Protein AF-A0A354FBY4-F1 (afdb_monomer)

Secondary structure (DSSP, 8-state):
--GGGS-TTS-EEEEEE-S--HHHHHTT----EEEEEETTPPSSEEEBTTTTBTT---GGGHHHHHHHHTTPPPPTT--S---EEE--S-HHHHHHHHHHHHHHHHHHHHHHHHHHHHHHHHHHHHHHHHHHH-GGGGGGGHHHHHHHHHHHHHHHHHHTS----HHHHHHHHHHHHHHHHHHHHH-

Structure (mmCIF, N/CA/C/O backbone):
data_AF-A0A354FBY4-F1
#
_entry.id   AF-A0A354FBY4-F1
#
loop_
_atom_site.group_PDB
_atom_site.id
_atom_site.type_symbol
_atom_site.label_atom_id
_atom_site.label_alt_id
_atom_site.label_comp_id
_atom_site.label_asym_id
_atom_site.label_entity_id
_atom_site.label_seq_id
_atom_site.pdbx_PDB_ins_code
_atom_site.Cartn_x
_atom_site.Cartn_y
_atom_site.Cartn_z
_atom_site.occupancy
_atom_site.B_iso_or_equiv
_atom_site.auth_seq_id
_atom_site.auth_comp_id
_atom_site.auth_asym_id
_atom_site.auth_atom_id
_atom_site.pdbx_PDB_model_num
ATOM 1 N N . MET A 1 1 ? -18.663 13.096 27.601 1.00 59.88 1 MET A N 1
ATOM 2 C CA . MET A 1 1 ? -20.017 13.017 28.205 1.00 59.88 1 MET A CA 1
ATOM 3 C C . MET A 1 1 ? -20.702 11.653 27.999 1.00 59.88 1 MET A C 1
ATOM 5 O O . MET A 1 1 ? -21.527 11.307 28.832 1.00 59.88 1 MET A O 1
ATOM 9 N N . LEU A 1 2 ? -20.344 10.860 26.970 1.00 66.75 2 LEU A N 1
ATOM 10 C CA . LEU A 1 2 ? -20.833 9.477 26.766 1.00 66.75 2 LEU A CA 1
ATOM 11 C C . LEU A 1 2 ? -20.018 8.412 27.528 1.00 66.75 2 LEU A C 1
ATOM 13 O O . LEU A 1 2 ? -20.601 7.657 28.290 1.00 66.75 2 LEU A O 1
ATOM 17 N N . MET A 1 3 ? -18.680 8.423 27.433 1.00 65.31 3 MET A N 1
ATOM 18 C CA . MET A 1 3 ? -17.808 7.431 28.103 1.00 65.31 3 MET A CA 1
ATOM 19 C C . MET A 1 3 ? -17.973 7.371 29.631 1.00 65.31 3 MET A C 1
ATOM 21 O O . MET A 1 3 ? -17.816 6.317 30.220 1.00 65.31 3 MET A O 1
ATOM 25 N N . GLY A 1 4 ? -18.336 8.483 30.282 1.00 70.25 4 GLY A N 1
ATOM 26 C CA . GLY A 1 4 ? -18.577 8.512 31.731 1.00 70.25 4 GLY A CA 1
ATOM 27 C C . GLY A 1 4 ? -19.924 7.925 32.172 1.00 70.25 4 GLY A C 1
ATOM 28 O O . GLY A 1 4 ? -20.195 7.888 33.367 1.00 70.25 4 GLY A O 1
ATOM 29 N N . LYS A 1 5 ? -20.792 7.527 31.231 1.00 76.94 5 LYS A N 1
ATOM 30 C CA . LYS A 1 5 ? -22.123 6.950 31.499 1.00 76.94 5 LYS A CA 1
ATOM 31 C C . LYS A 1 5 ? -22.272 5.514 30.989 1.00 76.94 5 LYS A C 1
ATOM 33 O O . LYS A 1 5 ? -23.343 4.937 31.152 1.00 76.94 5 LYS A O 1
ATOM 38 N N . THR A 1 6 ? -21.242 4.961 30.356 1.00 77.25 6 THR A N 1
ATOM 39 C CA . THR A 1 6 ? -21.278 3.628 29.754 1.00 77.25 6 THR A CA 1
ATOM 40 C C . THR A 1 6 ? -20.419 2.681 30.577 1.00 77.25 6 THR A C 1
ATOM 42 O O . THR A 1 6 ? -19.256 2.974 30.837 1.00 77.25 6 THR A O 1
ATOM 45 N N . ASP A 1 7 ? -20.989 1.545 30.973 1.00 81.44 7 ASP A N 1
ATOM 46 C CA . ASP A 1 7 ? -20.232 0.458 31.586 1.00 81.44 7 ASP A CA 1
ATOM 47 C C . ASP A 1 7 ? -19.430 -0.278 30.502 1.00 81.44 7 ASP A C 1
ATOM 49 O O . ASP A 1 7 ? -19.976 -1.074 29.732 1.00 81.44 7 AS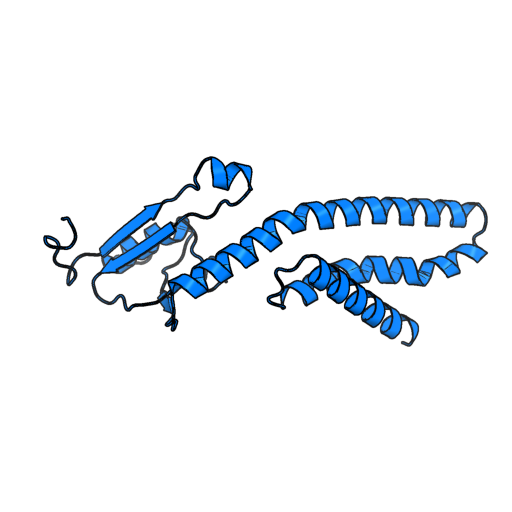P A O 1
ATOM 53 N N . LEU A 1 8 ? -18.136 0.038 30.414 1.00 78.50 8 LEU A N 1
ATOM 54 C CA . LEU A 1 8 ? -17.209 -0.538 29.437 1.00 78.50 8 LEU A CA 1
ATOM 55 C C . LEU A 1 8 ? -16.941 -2.030 29.681 1.00 78.50 8 LEU A C 1
ATOM 57 O O . LEU A 1 8 ? -16.495 -2.703 28.759 1.00 78.50 8 LEU A O 1
ATOM 61 N N . SER A 1 9 ? -17.259 -2.567 30.865 1.00 79.06 9 SER A N 1
ATOM 62 C CA . SER A 1 9 ? -17.100 -3.995 31.171 1.00 79.06 9 SER A CA 1
ATOM 63 C C . SER A 1 9 ? -18.122 -4.885 30.461 1.00 79.06 9 SER A C 1
ATOM 65 O O . SER A 1 9 ? -17.925 -6.089 30.388 1.00 79.06 9 SER A O 1
ATOM 67 N N . ASN A 1 10 ? -19.209 -4.316 29.930 1.00 84.56 10 ASN A N 1
ATOM 68 C CA . ASN A 1 10 ? -20.231 -5.054 29.174 1.00 84.56 10 ASN A CA 1
ATOM 69 C C . ASN A 1 10 ? -20.614 -4.372 27.854 1.00 84.56 10 ASN A C 1
ATOM 71 O O . ASN A 1 10 ? -21.578 -4.773 27.201 1.00 84.56 10 ASN A O 1
ATOM 75 N N . SER A 1 11 ? -19.888 -3.326 27.456 1.00 87.25 11 SER A N 1
ATOM 76 C CA . SER A 1 11 ? -20.210 -2.531 26.271 1.00 87.25 11 SER A CA 1
ATOM 77 C C . SER A 1 11 ? -19.003 -2.406 25.355 1.00 87.25 11 SER A C 1
ATOM 79 O O . SER A 1 11 ? -17.897 -2.138 25.812 1.00 87.25 11 SER A O 1
ATOM 81 N N . LEU A 1 12 ? -19.247 -2.518 24.051 1.00 88.44 12 LEU A N 1
ATOM 82 C CA . LEU A 1 12 ? -18.295 -2.176 23.003 1.00 88.44 12 LEU A CA 1
ATOM 83 C C . LEU A 1 12 ? -18.722 -0.854 22.365 1.00 88.44 12 LEU A C 1
ATOM 85 O O . LEU A 1 12 ? -19.795 -0.754 21.769 1.00 88.44 12 LEU A O 1
ATOM 89 N N . ILE A 1 13 ? -17.875 0.162 22.483 1.00 90.50 13 ILE A N 1
ATOM 90 C CA . ILE A 1 13 ? -18.033 1.446 21.807 1.00 90.50 13 ILE A CA 1
ATOM 91 C C . ILE A 1 13 ? -17.119 1.443 20.588 1.00 90.50 13 ILE A C 1
ATOM 93 O O . ILE A 1 13 ? -15.911 1.265 20.717 1.00 90.50 13 ILE A O 1
ATOM 97 N N . ILE A 1 14 ? -17.692 1.682 19.411 1.00 91.25 14 ILE A N 1
ATOM 98 C CA . ILE A 1 14 ? -16.950 1.878 18.166 1.00 91.25 14 ILE A CA 1
ATOM 99 C C . ILE A 1 14 ? -17.231 3.295 17.678 1.00 91.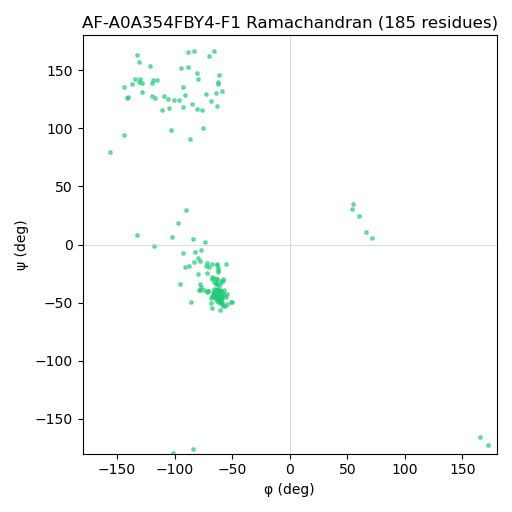25 14 ILE A C 1
ATOM 101 O O . ILE A 1 14 ? -18.386 3.687 17.506 1.00 91.25 14 ILE A O 1
ATOM 105 N N . VAL A 1 15 ? -16.170 4.056 17.438 1.00 91.25 15 VAL A N 1
ATOM 106 C CA . VAL A 1 15 ? -16.220 5.370 16.800 1.00 91.25 15 VAL A CA 1
ATOM 107 C C . VAL A 1 15 ? -15.570 5.227 15.437 1.00 91.25 15 VAL A C 1
ATOM 109 O O . VAL A 1 15 ? -14.383 4.934 15.354 1.00 91.25 15 VAL A O 1
ATOM 112 N N . ALA A 1 16 ? -16.339 5.428 14.371 1.00 90.88 16 ALA A N 1
ATOM 113 C CA . ALA A 1 16 ? -15.847 5.291 13.009 1.00 90.88 16 ALA A CA 1
ATOM 114 C C . ALA A 1 16 ? -16.177 6.530 12.174 1.00 90.88 16 ALA A C 1
ATOM 116 O O . ALA A 1 16 ? -17.326 6.968 12.121 1.00 90.88 16 ALA A O 1
ATOM 117 N N . ALA A 1 17 ? -15.172 7.054 11.481 1.00 89.25 17 ALA A N 1
ATOM 118 C CA . ALA A 1 17 ? -15.329 7.943 10.343 1.00 89.25 17 ALA A CA 1
ATOM 119 C C . ALA A 1 17 ? -15.063 7.112 9.085 1.00 89.25 17 ALA A C 1
ATOM 121 O O . ALA A 1 17 ? -13.919 6.833 8.738 1.00 89.25 17 ALA A O 1
ATOM 122 N N . THR A 1 18 ? -16.129 6.651 8.432 1.00 84.69 18 THR A N 1
ATOM 123 C CA . THR A 1 18 ? -16.045 5.692 7.314 1.00 84.69 18 THR A CA 1
ATOM 124 C C . THR A 1 18 ? -15.733 6.346 5.973 1.00 84.69 18 THR A C 1
ATOM 126 O O . THR A 1 18 ? -15.552 5.652 4.975 1.00 84.69 18 THR A O 1
ATOM 129 N N . THR A 1 19 ? -15.713 7.675 5.933 1.00 83.25 19 THR A N 1
ATOM 130 C CA . THR A 1 19 ? -15.431 8.467 4.741 1.00 83.25 19 THR A CA 1
ATOM 131 C C . THR A 1 19 ? -14.381 9.522 5.065 1.00 83.25 19 THR A C 1
ATOM 133 O O . THR A 1 19 ? -14.460 10.132 6.135 1.00 83.25 19 THR A O 1
ATOM 136 N N . PRO A 1 20 ? -13.429 9.766 4.152 1.00 85.31 20 PRO A N 1
ATOM 137 C CA . PRO A 1 20 ? -12.486 10.868 4.284 1.00 85.31 20 PRO A CA 1
ATOM 138 C C . PRO A 1 20 ? -13.210 12.220 4.184 1.00 85.31 20 PRO A C 1
ATOM 140 O O . PRO A 1 20 ? -14.356 12.300 3.736 1.00 85.31 20 PRO A O 1
ATOM 143 N N . THR A 1 21 ? -12.523 13.298 4.559 1.00 86.56 21 THR A N 1
ATOM 144 C CA . THR A 1 21 ? -12.985 14.669 4.299 1.00 86.56 21 THR A CA 1
ATOM 145 C C . THR A 1 21 ? -12.905 15.010 2.805 1.00 86.56 21 THR A C 1
ATOM 147 O O . THR A 1 21 ? -12.171 14.373 2.047 1.00 86.56 21 THR A O 1
ATOM 150 N N . ASP A 1 22 ? -13.615 16.054 2.363 1.00 86.69 22 ASP A N 1
ATOM 151 C CA . ASP A 1 22 ? -13.564 16.526 0.965 1.00 86.69 22 ASP A CA 1
ATOM 152 C C . ASP A 1 22 ? -12.151 16.950 0.526 1.00 86.69 22 ASP A C 1
ATOM 154 O O . ASP A 1 22 ? -11.783 16.850 -0.647 1.00 86.69 22 ASP A O 1
ATOM 158 N N . GLU A 1 23 ? -11.353 17.456 1.464 1.00 86.62 23 GLU A N 1
ATOM 159 C CA . GLU A 1 23 ? -9.944 17.804 1.259 1.00 86.62 23 GLU A CA 1
ATOM 160 C C . GLU A 1 23 ? -9.111 16.540 1.019 1.00 86.62 23 GLU A C 1
ATOM 162 O O . GLU A 1 23 ? -8.516 16.393 -0.050 1.00 86.62 23 GLU A O 1
ATOM 167 N N . ALA A 1 24 ? -9.183 15.569 1.935 1.00 84.25 24 ALA A N 1
ATOM 168 C CA . ALA A 1 24 ? -8.484 14.291 1.819 1.00 84.25 24 ALA A CA 1
ATOM 169 C C . ALA A 1 24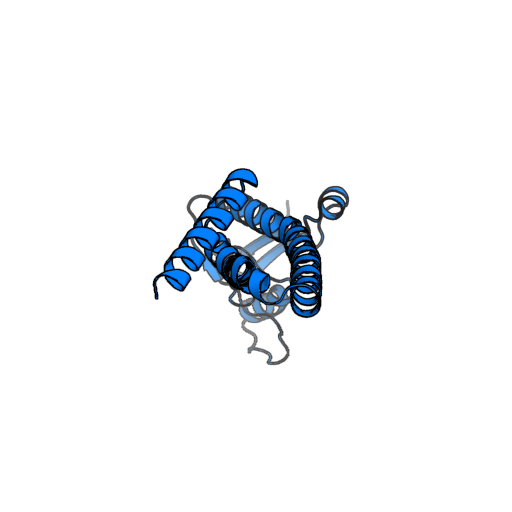 ? -8.899 13.512 0.554 1.00 84.25 24 ALA A C 1
ATOM 171 O O . ALA A 1 24 ? -8.056 12.980 -0.173 1.00 84.25 24 ALA A O 1
ATOM 172 N N . SER A 1 25 ? -10.189 13.518 0.201 1.00 84.88 25 SER A N 1
ATOM 173 C CA . SER A 1 25 ? -10.684 12.874 -1.019 1.00 84.88 25 SER A CA 1
ATOM 174 C C . SER A 1 25 ? -10.106 13.502 -2.294 1.00 84.88 25 SER A C 1
ATOM 176 O O . SER A 1 25 ? -9.774 12.777 -3.238 1.00 84.88 25 SER A O 1
ATOM 178 N N . ARG A 1 26 ? -9.950 14.834 -2.344 1.00 84.94 26 ARG A N 1
ATOM 179 C CA . ARG A 1 26 ? -9.309 15.526 -3.482 1.00 84.94 26 ARG A CA 1
ATOM 180 C C . ARG A 1 26 ? -7.837 15.146 -3.628 1.00 84.94 26 ARG A C 1
ATOM 182 O O . ARG A 1 26 ? -7.357 15.009 -4.753 1.00 84.94 26 ARG A O 1
ATOM 189 N N . GLU A 1 27 ? -7.163 14.884 -2.515 1.00 82.25 27 GLU A N 1
ATOM 190 C CA . GLU A 1 27 ? -5.774 14.413 -2.471 1.00 82.25 27 GLU A CA 1
ATOM 191 C C . GLU A 1 27 ? -5.636 12.887 -2.632 1.00 82.25 27 GLU A C 1
ATOM 193 O O . GLU A 1 27 ? -4.531 12.349 -2.586 1.00 82.25 27 GLU A O 1
ATOM 198 N N . ARG A 1 28 ? -6.743 12.172 -2.896 1.00 79.88 28 ARG A N 1
ATOM 199 C CA . ARG A 1 28 ? -6.811 10.698 -2.993 1.00 79.88 28 ARG A CA 1
ATOM 200 C C . ARG A 1 28 ? -6.399 9.973 -1.706 1.00 79.88 28 ARG A C 1
ATOM 202 O O . ARG A 1 28 ? -6.020 8.799 -1.745 1.00 79.88 28 ARG A O 1
ATOM 209 N N . MET A 1 29 ? -6.525 10.647 -0.571 1.00 82.94 29 MET A N 1
ATOM 210 C CA . MET A 1 29 ? -6.410 10.081 0.766 1.00 82.94 29 MET A CA 1
ATOM 211 C C . MET A 1 29 ? -7.782 9.539 1.168 1.00 82.94 29 MET A C 1
ATOM 213 O O . MET A 1 29 ? -8.638 10.259 1.666 1.00 82.94 29 MET A O 1
ATOM 217 N N . LEU A 1 30 ? -8.022 8.262 0.866 1.00 83.44 30 LEU A N 1
ATOM 218 C CA . LEU A 1 30 ? -9.331 7.617 1.045 1.00 83.44 30 LEU A CA 1
ATOM 219 C C . LEU A 1 30 ? -9.450 6.827 2.358 1.00 83.44 30 LEU A C 1
ATOM 221 O O . LEU A 1 30 ? -10.304 5.949 2.473 1.00 83.44 30 LEU A O 1
ATOM 225 N N . PHE A 1 31 ? -8.577 7.102 3.327 1.00 84.25 31 PHE A N 1
ATOM 226 C CA . PHE A 1 31 ? -8.611 6.451 4.631 1.00 84.25 31 PHE A CA 1
ATOM 227 C C . PHE A 1 31 ? -9.677 7.074 5.527 1.00 84.25 31 PHE A C 1
ATOM 229 O O . PHE A 1 31 ? -9.923 8.278 5.500 1.00 84.25 31 PHE A O 1
ATOM 236 N N . GLY A 1 32 ? -10.323 6.208 6.299 1.00 87.19 32 GLY A N 1
ATOM 237 C CA . GLY A 1 32 ? -11.177 6.590 7.410 1.00 87.19 32 GLY A CA 1
ATOM 238 C C . GLY A 1 32 ? -10.452 6.417 8.740 1.00 87.19 32 GLY A C 1
ATOM 239 O O . GLY A 1 32 ? -9.312 5.956 8.793 1.00 87.19 32 GLY A O 1
ATOM 240 N N . PHE A 1 33 ? -11.156 6.727 9.818 1.00 88.25 33 PHE A N 1
ATOM 241 C CA . PHE A 1 33 ? -10.702 6.486 11.183 1.00 88.25 33 PHE A CA 1
ATOM 242 C C . PHE A 1 33 ? -11.627 5.472 11.853 1.00 88.25 33 PHE A C 1
ATOM 244 O O . PHE A 1 33 ? -12.843 5.539 11.670 1.00 88.25 33 PHE A O 1
ATOM 251 N N . LEU A 1 34 ? -11.075 4.564 12.655 1.00 91.12 34 LEU A N 1
ATOM 252 C CA . LEU A 1 34 ? -11.863 3.724 13.548 1.00 91.12 34 LEU A CA 1
ATOM 253 C C . LEU A 1 34 ? -11.135 3.553 14.878 1.00 91.12 34 LEU A C 1
ATOM 255 O O . LEU A 1 34 ? -9.991 3.112 14.908 1.00 91.12 34 LEU A O 1
ATOM 259 N N . GLY A 1 35 ? -11.827 3.869 15.966 1.00 91.25 35 GLY A N 1
ATOM 260 C CA . GLY A 1 35 ? -11.419 3.555 17.329 1.00 91.25 35 GLY A CA 1
ATOM 261 C C . GLY A 1 35 ? -12.456 2.655 17.988 1.00 91.25 35 GLY A C 1
ATOM 262 O O . GLY A 1 35 ? -13.658 2.834 17.780 1.00 91.25 35 GLY A O 1
ATOM 263 N N . ALA A 1 36 ? -12.000 1.693 18.783 1.00 91.44 36 ALA A N 1
ATOM 264 C CA . ALA A 1 36 ? -12.864 0.811 19.553 1.00 91.44 36 ALA A CA 1
ATOM 265 C C . ALA A 1 36 ? -12.405 0.762 21.012 1.00 91.44 36 ALA A C 1
ATOM 267 O O . ALA A 1 36 ? -11.208 0.770 21.285 1.00 91.44 36 ALA A O 1
ATOM 268 N N . GLN A 1 37 ? -13.356 0.708 21.940 1.00 89.44 37 GLN A N 1
ATOM 269 C CA . GLN A 1 37 ? -13.096 0.529 23.365 1.00 89.44 37 GLN A CA 1
ATOM 270 C C . GLN A 1 37 ? -14.199 -0.326 23.986 1.00 89.44 37 GLN A C 1
ATOM 272 O O . GLN A 1 37 ? -15.381 -0.091 23.734 1.00 89.44 37 GLN A O 1
ATOM 277 N N . GLY A 1 38 ? -13.828 -1.297 24.814 1.00 86.44 38 GLY A N 1
ATOM 278 C CA . GLY A 1 38 ? -14.776 -2.178 25.486 1.00 86.44 38 GLY A CA 1
ATOM 279 C C . GLY A 1 38 ? -14.082 -3.313 26.225 1.00 86.44 38 GLY A C 1
ATOM 280 O O . GLY A 1 38 ? -12.855 -3.336 26.321 1.00 86.44 38 GLY A O 1
ATOM 281 N N . ASP A 1 39 ? -14.881 -4.243 26.735 1.00 82.31 39 ASP A N 1
ATOM 282 C CA . ASP A 1 39 ? -14.394 -5.399 27.486 1.00 82.31 39 ASP A CA 1
ATOM 283 C C . ASP A 1 39 ? -13.434 -6.266 26.658 1.00 82.31 39 ASP A C 1
ATOM 285 O O . ASP A 1 39 ? -13.707 -6.595 25.500 1.00 82.31 39 ASP A O 1
ATOM 289 N N . GLY A 1 40 ? -12.292 -6.613 27.255 1.00 78.31 40 GLY A N 1
ATOM 290 C CA . GLY A 1 40 ? -11.247 -7.421 26.621 1.00 78.31 40 GLY A CA 1
ATOM 291 C C . GLY A 1 40 ? -10.439 -6.738 25.506 1.00 78.31 40 GLY A C 1
ATOM 292 O O . GLY A 1 40 ? -9.626 -7.411 24.876 1.00 78.31 40 GLY A O 1
ATOM 293 N N . LEU A 1 41 ? -10.633 -5.438 25.244 1.00 85.25 41 LEU A N 1
ATOM 294 C CA . LEU A 1 41 ? -9.791 -4.670 24.318 1.00 85.25 41 LEU A CA 1
ATOM 295 C C . LEU A 1 41 ? -8.648 -3.987 25.073 1.00 85.25 41 LEU A C 1
ATOM 297 O O . LEU A 1 41 ? -8.876 -3.127 25.924 1.00 85.25 41 LEU A O 1
ATOM 301 N N . GLU A 1 42 ? -7.421 -4.354 24.724 1.00 86.62 42 GLU A N 1
ATOM 302 C CA . GLU A 1 42 ? -6.211 -3.677 25.188 1.00 86.62 42 GLU A CA 1
ATOM 303 C C . GLU A 1 42 ? -5.903 -2.438 24.333 1.00 86.62 42 GLU A C 1
ATOM 305 O O . GLU A 1 42 ? -6.478 -2.227 23.261 1.00 86.62 42 GLU A O 1
ATOM 310 N N . GLU A 1 43 ? -4.992 -1.596 24.818 1.00 87.81 43 GLU A N 1
ATOM 311 C CA . GLU A 1 43 ? -4.475 -0.474 24.041 1.00 87.81 43 GLU A CA 1
ATOM 312 C C . GLU A 1 43 ? -3.541 -0.982 22.933 1.00 87.81 43 GLU A C 1
ATOM 314 O O . GLU A 1 43 ? -2.614 -1.748 23.187 1.00 87.81 43 GLU A O 1
ATOM 319 N N . GLY A 1 44 ? -3.776 -0.544 21.696 1.00 91.50 44 GLY A N 1
ATOM 320 C CA . GLY A 1 44 ? -2.979 -0.962 20.549 1.00 91.50 44 GLY A CA 1
ATOM 321 C C . GLY A 1 44 ? -3.636 -0.626 19.215 1.00 91.50 44 GLY A C 1
ATOM 322 O O . GLY A 1 44 ? -4.601 0.142 19.141 1.00 91.50 44 GLY A O 1
ATOM 323 N N . LEU A 1 45 ? -3.115 -1.231 18.152 1.00 92.38 45 LEU A N 1
ATOM 324 C CA . LEU A 1 45 ? -3.631 -1.099 16.795 1.00 92.38 45 LEU A CA 1
ATOM 325 C C . LEU A 1 45 ? -4.638 -2.208 16.491 1.00 92.38 45 LEU A C 1
ATOM 327 O O . LEU A 1 45 ? -4.404 -3.379 16.778 1.00 92.38 45 LEU A O 1
ATOM 331 N N . LEU A 1 46 ? -5.759 -1.844 15.868 1.00 92.50 46 LEU A N 1
ATOM 332 C CA . LEU A 1 46 ? -6.721 -2.823 15.370 1.00 92.50 46 LEU A CA 1
ATOM 333 C C . LEU A 1 46 ? -6.188 -3.445 14.077 1.00 92.50 46 LEU A C 1
ATOM 335 O O . LEU A 1 46 ? -6.064 -2.764 13.056 1.00 92.50 46 LEU A O 1
ATOM 339 N N . THR A 1 47 ? -5.923 -4.748 14.114 1.00 92.50 47 THR A N 1
ATOM 340 C CA . THR A 1 47 ? -5.386 -5.515 12.987 1.00 92.50 47 THR A CA 1
ATOM 341 C C . THR A 1 47 ? -6.358 -6.620 12.583 1.00 92.50 47 THR A C 1
ATOM 343 O O . THR A 1 47 ? -6.961 -7.302 13.413 1.00 92.50 47 THR A O 1
ATOM 346 N N . THR A 1 48 ? -6.521 -6.832 11.277 1.00 93.06 48 THR A N 1
ATOM 347 C CA . THR A 1 48 ? -7.395 -7.875 10.723 1.00 93.06 48 THR A CA 1
ATOM 348 C C . THR A 1 48 ? -6.709 -8.643 9.597 1.00 93.06 48 THR A C 1
ATOM 350 O O . THR A 1 48 ? -6.043 -8.050 8.742 1.00 93.06 48 THR A O 1
ATOM 353 N N . PRO A 1 49 ? -6.921 -9.969 9.499 1.00 90.31 49 PRO A N 1
ATOM 354 C CA . PRO A 1 49 ? -6.414 -10.745 8.373 1.00 90.31 49 PRO A CA 1
ATOM 355 C C . PRO A 1 49 ? -7.005 -10.330 7.014 1.00 90.31 49 PRO A C 1
ATOM 357 O O . PRO A 1 49 ? -6.451 -10.707 5.979 1.00 90.31 49 PRO A O 1
ATOM 360 N N . THR A 1 50 ? -8.122 -9.590 6.988 1.00 91.44 50 THR A N 1
ATOM 361 C CA . THR A 1 50 ? -8.783 -9.142 5.748 1.00 91.44 50 THR A CA 1
ATOM 362 C C . THR A 1 50 ? -7.888 -8.219 4.920 1.00 91.44 50 THR A C 1
ATOM 364 O O . THR A 1 50 ? -7.810 -8.362 3.700 1.00 91.44 50 THR A O 1
ATOM 367 N N . THR A 1 51 ? -7.175 -7.296 5.567 1.00 89.00 51 THR A N 1
ATOM 368 C CA . THR A 1 51 ? -6.333 -6.283 4.904 1.00 89.00 51 THR A CA 1
ATOM 369 C C . THR A 1 51 ? -4.889 -6.742 4.713 1.00 89.00 51 THR A C 1
ATOM 371 O O . THR A 1 51 ? -4.189 -6.195 3.857 1.00 89.00 51 THR A O 1
ATOM 374 N N . ARG A 1 52 ? -4.449 -7.755 5.480 1.00 87.38 52 ARG A N 1
ATOM 375 C CA . ARG A 1 52 ? -3.056 -8.244 5.537 1.00 87.38 52 ARG A CA 1
ATOM 376 C C . ARG A 1 52 ? -2.048 -7.133 5.856 1.00 87.38 52 ARG A C 1
ATOM 378 O O . ARG A 1 52 ? -0.922 -7.156 5.357 1.00 87.38 52 ARG A O 1
ATOM 385 N N . LYS A 1 53 ? -2.489 -6.131 6.613 1.00 86.38 53 LYS A N 1
ATOM 386 C CA . LYS A 1 53 ? -1.680 -5.009 7.073 1.00 86.38 53 LYS A CA 1
ATOM 387 C C . LYS A 1 53 ? -2.063 -4.677 8.502 1.00 86.38 53 LYS A C 1
ATOM 389 O O . LYS A 1 53 ? -3.232 -4.409 8.778 1.00 86.38 53 LYS A O 1
ATOM 394 N N . ASP A 1 54 ? -1.053 -4.640 9.347 1.00 89.31 54 ASP A N 1
ATOM 395 C CA . ASP A 1 54 ? -1.186 -4.277 10.747 1.00 89.31 54 ASP A CA 1
ATOM 396 C C . ASP A 1 54 ? -1.680 -2.832 10.864 1.00 89.31 54 ASP A C 1
ATOM 398 O O . ASP A 1 54 ? -1.310 -1.969 10.058 1.00 89.31 54 ASP A O 1
ATOM 402 N N . GLY A 1 55 ? -2.607 -2.589 11.792 1.00 89.75 55 GLY A N 1
ATOM 403 C CA . GLY A 1 55 ? -3.249 -1.284 11.980 1.00 89.75 55 GLY A CA 1
ATOM 404 C C . GLY A 1 55 ? -4.150 -0.808 10.832 1.00 89.75 55 GLY A C 1
ATOM 405 O O . GLY A 1 55 ? -4.556 0.354 10.821 1.00 89.75 55 GLY A O 1
ATOM 406 N N . VAL A 1 56 ? -4.482 -1.665 9.858 1.00 91.81 56 VAL A N 1
ATOM 407 C CA . VAL A 1 56 ? -5.448 -1.345 8.795 1.00 91.81 56 VAL A CA 1
ATOM 408 C C . VAL A 1 56 ? -6.604 -2.326 8.851 1.00 91.81 56 VAL A C 1
ATOM 410 O O . VAL A 1 56 ? -6.400 -3.532 8.753 1.00 91.81 56 VAL A O 1
ATOM 413 N N . ILE A 1 57 ? -7.832 -1.817 8.899 1.00 93.19 57 ILE A N 1
ATOM 414 C CA . ILE A 1 57 ? -9.048 -2.635 8.864 1.00 93.19 57 ILE A CA 1
ATOM 415 C C . ILE A 1 57 ? -9.949 -2.267 7.688 1.00 93.19 57 ILE A C 1
ATOM 417 O O . ILE A 1 57 ? -9.918 -1.137 7.196 1.00 93.19 57 ILE A O 1
ATOM 421 N N . ALA A 1 58 ? -10.760 -3.218 7.225 1.00 92.06 58 ALA A N 1
ATOM 422 C CA . ALA A 1 58 ? -11.794 -2.949 6.237 1.00 92.06 58 ALA A CA 1
ATOM 423 C C . ALA A 1 58 ? -13.139 -2.686 6.927 1.00 92.06 58 ALA A C 1
ATOM 425 O O . ALA A 1 58 ? -13.444 -3.245 7.978 1.00 92.06 58 ALA A O 1
ATOM 426 N N . LEU A 1 59 ? -14.005 -1.891 6.292 1.00 92.00 59 LEU A N 1
ATOM 427 C CA . LEU A 1 59 ? -15.355 -1.631 6.806 1.00 92.00 59 LEU A CA 1
ATOM 428 C C . LEU A 1 59 ? -16.171 -2.927 6.989 1.00 92.00 59 LEU A C 1
ATOM 430 O O . LEU A 1 59 ? -16.982 -3.038 7.907 1.00 92.00 59 LEU A O 1
ATOM 434 N N . SER A 1 60 ? -15.911 -3.933 6.147 1.00 92.69 60 SER A N 1
ATOM 435 C CA . SER A 1 60 ? -16.520 -5.265 6.223 1.00 92.69 60 SER A CA 1
ATOM 436 C C . SER A 1 60 ? -16.177 -6.036 7.499 1.00 92.69 60 SER A C 1
ATOM 438 O O . SER A 1 60 ? -16.873 -6.997 7.817 1.00 92.69 60 SER A O 1
ATOM 440 N N . ASP A 1 61 ? -15.129 -5.636 8.220 1.00 93.25 61 ASP A N 1
ATOM 441 C CA . ASP A 1 61 ? -14.679 -6.299 9.444 1.00 93.25 61 ASP A CA 1
ATOM 442 C C . ASP A 1 61 ? -15.472 -5.843 10.679 1.00 93.25 61 ASP A C 1
ATOM 444 O O . ASP A 1 61 ? -15.469 -6.526 11.697 1.00 93.25 61 ASP A O 1
ATOM 448 N N . ILE A 1 62 ? -16.227 -4.740 10.607 1.00 92.31 62 ILE A N 1
ATOM 449 C CA . ILE A 1 62 ? -17.010 -4.245 11.753 1.00 92.31 62 ILE A CA 1
ATOM 450 C C . ILE A 1 62 ? -18.104 -5.239 12.163 1.00 92.31 62 ILE A C 1
ATOM 452 O O . ILE A 1 62 ? -18.233 -5.572 13.339 1.00 92.31 62 ILE A O 1
ATOM 456 N N . ALA A 1 63 ? -18.876 -5.745 11.199 1.00 91.94 63 ALA A N 1
ATOM 457 C CA . ALA A 1 63 ? -19.987 -6.660 11.462 1.00 91.94 63 ALA A CA 1
ATOM 458 C C . ALA A 1 63 ? -19.571 -7.961 12.187 1.00 91.94 63 ALA A C 1
ATOM 460 O O . ALA A 1 63 ? -20.169 -8.256 13.226 1.00 91.94 63 ALA A O 1
ATOM 461 N N . PRO A 1 64 ? -18.557 -8.725 11.723 1.00 92.56 64 PRO A N 1
ATOM 462 C CA . PRO A 1 64 ? -18.127 -9.933 12.428 1.00 92.56 64 PRO A CA 1
ATOM 463 C C . PRO A 1 64 ? -17.566 -9.641 13.828 1.00 92.56 64 PRO A C 1
ATOM 465 O O . PRO A 1 64 ? -17.740 -10.469 14.718 1.00 92.56 64 PRO A O 1
ATOM 468 N N . ASN A 1 65 ? -16.957 -8.473 14.068 1.00 91.44 65 ASN A N 1
ATOM 469 C CA . ASN A 1 65 ? -16.493 -8.100 15.410 1.00 91.44 65 ASN A CA 1
ATOM 470 C C . ASN A 1 65 ? -17.634 -7.788 16.377 1.00 91.44 65 ASN A C 1
ATOM 472 O O . ASN A 1 65 ? -17.592 -8.229 17.523 1.00 91.44 65 ASN A O 1
ATOM 476 N N . ILE A 1 66 ? -18.680 -7.097 15.916 1.00 91.81 66 ILE A N 1
ATOM 477 C CA . ILE A 1 66 ? -19.891 -6.894 16.723 1.00 91.81 66 ILE A CA 1
ATOM 478 C C . ILE A 1 66 ? -20.525 -8.251 17.062 1.00 91.81 66 ILE A C 1
ATOM 480 O O . ILE A 1 66 ? -20.871 -8.490 18.217 1.00 91.81 66 ILE A O 1
ATOM 484 N N . GLY A 1 67 ? -20.632 -9.160 16.086 1.00 91.19 67 GLY A N 1
ATOM 485 C CA . GLY A 1 67 ? -21.151 -10.512 16.317 1.00 91.19 67 GLY A CA 1
ATOM 486 C C . GLY A 1 67 ? -20.326 -11.298 17.340 1.00 91.19 67 GLY A C 1
ATOM 487 O O . GLY A 1 67 ? -20.889 -11.875 18.270 1.00 91.19 67 GLY A O 1
ATOM 488 N N . SER A 1 68 ? -18.996 -11.247 17.222 1.00 90.69 68 SER A N 1
ATOM 489 C CA . SER A 1 68 ? -18.072 -11.885 18.166 1.00 90.69 68 SER A CA 1
ATOM 490 C C . SER A 1 68 ? -18.195 -11.316 19.580 1.00 90.69 68 SER A C 1
ATOM 492 O O . SER A 1 68 ? -18.212 -12.081 20.542 1.00 90.69 68 SER A O 1
ATOM 494 N N . PHE A 1 69 ? -18.314 -9.992 19.726 1.00 89.94 69 PHE A N 1
ATOM 495 C CA . PHE A 1 69 ? -18.519 -9.346 21.027 1.00 89.94 69 PHE A CA 1
ATOM 496 C C . PHE A 1 69 ? -19.838 -9.788 21.678 1.00 89.94 69 PHE A C 1
ATOM 498 O O . PHE A 1 69 ? -19.881 -10.100 22.865 1.00 89.94 69 PHE A O 1
ATOM 505 N N . LEU A 1 70 ? -20.904 -9.905 20.879 1.00 90.31 70 LEU A N 1
ATOM 506 C CA . LEU A 1 70 ? -22.207 -10.420 21.313 1.00 90.31 70 LEU A CA 1
ATOM 507 C C . LEU A 1 70 ? -22.230 -11.945 21.528 1.00 90.31 70 LEU A C 1
ATOM 509 O O . LEU A 1 70 ? -23.284 -12.490 21.857 1.00 90.31 70 LEU A O 1
ATOM 513 N N . ARG A 1 71 ? -21.091 -12.633 21.356 1.00 89.81 71 ARG A N 1
ATOM 514 C CA . ARG A 1 71 ? -20.945 -14.094 21.469 1.00 89.81 71 ARG A CA 1
ATOM 515 C C . ARG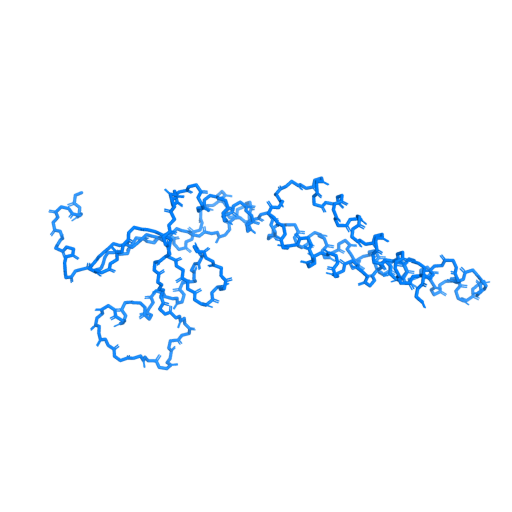 A 1 71 ? -21.907 -14.861 20.554 1.00 89.81 71 ARG A C 1
ATOM 517 O O . ARG A 1 71 ? -22.401 -15.925 20.920 1.00 89.81 71 ARG A O 1
ATOM 524 N N . LEU A 1 72 ? -22.186 -14.303 19.377 1.00 89.31 72 LEU A N 1
ATOM 525 C CA . LEU A 1 72 ? -22.949 -14.976 18.330 1.00 89.31 72 LEU A CA 1
ATOM 526 C C . LEU A 1 72 ? -22.041 -15.941 17.563 1.00 89.31 72 LEU A C 1
ATOM 528 O O . LEU A 1 72 ? -20.856 -15.664 17.363 1.00 89.31 72 LEU A O 1
ATOM 532 N N . ASP A 1 73 ? -22.611 -17.048 17.092 1.00 87.19 73 ASP A N 1
ATOM 533 C CA . ASP A 1 73 ? -21.900 -17.974 16.214 1.00 87.19 73 ASP A CA 1
ATOM 534 C C . ASP A 1 73 ? -21.484 -17.281 14.910 1.00 87.19 73 ASP A C 1
ATOM 536 O O . ASP A 1 73 ? -22.182 -16.410 14.381 1.00 87.19 73 ASP A O 1
ATOM 540 N N . HIS A 1 74 ? -20.330 -17.680 14.374 1.00 83.19 74 HIS A N 1
ATOM 541 C CA . HIS A 1 74 ? -19.802 -17.098 13.147 1.00 83.19 74 HIS A CA 1
ATOM 542 C C . HIS A 1 74 ? -20.740 -17.366 11.960 1.00 83.19 74 HIS A C 1
ATOM 544 O O . HIS A 1 74 ? -20.964 -18.513 11.569 1.00 83.19 74 HIS A O 1
ATOM 550 N N .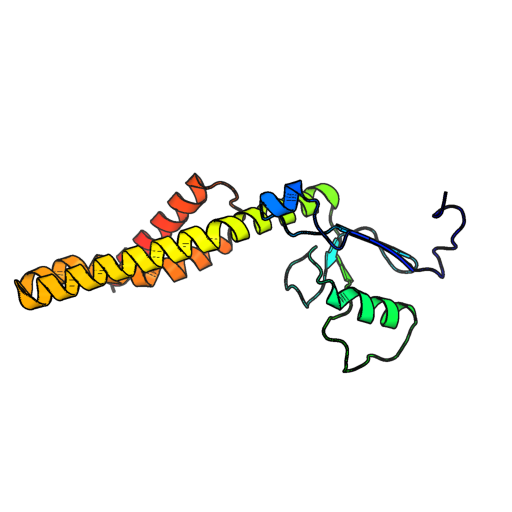 ASP A 1 75 ? -21.254 -16.297 11.352 1.00 85.94 75 ASP A N 1
ATOM 551 C CA . ASP A 1 75 ? -22.095 -16.383 10.164 1.00 85.94 75 ASP A CA 1
ATOM 552 C C . ASP A 1 75 ? -21.234 -16.456 8.898 1.00 85.94 75 ASP A C 1
ATOM 554 O O . ASP A 1 75 ? -20.491 -15.530 8.575 1.00 85.94 75 ASP A O 1
ATOM 558 N N . SER A 1 76 ? -21.399 -17.533 8.129 1.00 84.56 76 SER A N 1
ATOM 559 C CA . SER A 1 76 ? -20.752 -17.726 6.821 1.00 84.56 76 SER A CA 1
ATOM 560 C C . SER A 1 76 ? -21.009 -16.606 5.799 1.00 84.56 76 SER A C 1
ATOM 562 O O . SER A 1 76 ? -20.297 -16.510 4.801 1.00 84.56 76 SER A O 1
ATOM 564 N N . ARG A 1 77 ? -22.021 -15.756 6.023 1.00 88.56 77 ARG A N 1
ATOM 565 C CA . ARG A 1 77 ? -22.331 -14.590 5.180 1.00 88.56 77 ARG A CA 1
ATOM 566 C C . ARG A 1 77 ? -21.427 -13.388 5.457 1.00 88.56 77 ARG A C 1
ATOM 568 O O . ARG A 1 77 ? -21.457 -12.428 4.684 1.00 88.56 77 ARG A O 1
ATOM 575 N N . TYR A 1 78 ? -20.643 -13.401 6.534 1.00 88.94 78 TYR A N 1
ATOM 576 C CA . TYR A 1 78 ? -19.675 -12.342 6.790 1.00 88.94 78 TYR A CA 1
ATOM 577 C C . TYR A 1 78 ? -18.541 -12.383 5.760 1.00 88.94 78 TYR A C 1
ATOM 579 O O . TYR A 1 78 ? -17.852 -13.383 5.596 1.00 88.94 78 TYR A O 1
ATOM 587 N N . ILE A 1 79 ? -18.347 -11.258 5.066 1.00 90.25 79 ILE A N 1
ATOM 588 C CA . ILE A 1 79 ? -17.247 -11.077 4.105 1.00 90.25 79 ILE A CA 1
ATOM 589 C C . ILE A 1 79 ? -15.931 -10.790 4.845 1.00 90.25 79 ILE A C 1
ATOM 591 O O . ILE A 1 79 ? -14.869 -11.250 4.429 1.00 90.25 79 ILE A O 1
ATOM 595 N N . GLY A 1 80 ? -16.005 -9.998 5.920 1.00 90.38 80 GLY A N 1
ATOM 596 C CA . GLY A 1 80 ? -14.857 -9.622 6.741 1.00 90.38 80 GLY A CA 1
ATOM 597 C C . GLY A 1 80 ? -14.494 -10.658 7.801 1.00 90.38 80 GLY A C 1
ATOM 598 O O . GLY A 1 80 ? -15.094 -11.730 7.904 1.00 90.38 80 GLY A O 1
ATOM 599 N N . ARG A 1 81 ? -13.510 -10.308 8.627 1.00 91.81 81 ARG A N 1
ATOM 600 C CA . ARG A 1 81 ? -12.986 -11.144 9.714 1.00 91.81 81 ARG A CA 1
ATOM 601 C C . ARG A 1 81 ? -12.908 -10.353 11.013 1.00 91.81 81 ARG A C 1
ATOM 603 O O . ARG A 1 81 ? -12.841 -9.127 10.997 1.00 91.81 81 ARG A O 1
ATOM 610 N N . THR A 1 82 ? -12.916 -11.066 12.135 1.00 92.50 82 THR A N 1
ATOM 611 C CA . THR A 1 82 ? -12.696 -10.466 13.454 1.00 92.50 82 THR A CA 1
ATOM 612 C C . THR A 1 82 ? -11.295 -9.859 13.533 1.00 92.50 82 THR A C 1
ATOM 614 O O . THR A 1 82 ? -10.335 -10.432 13.009 1.00 92.50 82 THR A O 1
ATOM 617 N N . TRP A 1 83 ? -11.181 -8.690 14.160 1.00 93.00 83 TRP A N 1
ATOM 618 C CA . TRP A 1 83 ? -9.903 -8.030 14.393 1.00 93.00 83 TRP A CA 1
ATOM 619 C C . TRP A 1 83 ? -9.313 -8.514 15.714 1.00 93.00 83 TRP A C 1
ATOM 621 O O . TRP A 1 83 ? -9.993 -9.116 16.545 1.00 93.00 83 TRP A O 1
ATOM 631 N N . HIS A 1 84 ? -8.039 -8.228 15.905 1.00 91.44 84 HIS A N 1
ATOM 632 C CA . HIS A 1 84 ? -7.338 -8.366 17.170 1.00 91.44 84 HIS A CA 1
ATOM 633 C C . HIS A 1 84 ? -6.547 -7.086 17.424 1.00 91.44 84 HIS A C 1
ATOM 635 O O . HIS A 1 84 ? -6.353 -6.279 16.511 1.00 91.44 84 HIS A O 1
ATOM 641 N N . VAL A 1 85 ? -6.139 -6.894 18.673 1.00 92.56 85 VAL A N 1
ATOM 642 C CA . VAL A 1 85 ? -5.279 -5.778 19.054 1.00 92.56 85 VAL A CA 1
ATOM 643 C C . VAL A 1 85 ? -3.836 -6.234 18.944 1.00 92.56 85 VAL A C 1
ATOM 645 O O . VAL A 1 85 ? -3.464 -7.278 19.479 1.00 92.56 85 VAL A O 1
ATOM 648 N N . GLU A 1 86 ? -3.037 -5.446 18.245 1.00 90.50 86 GLU A N 1
ATOM 649 C CA . GLU A 1 86 ? -1.594 -5.594 18.204 1.00 90.50 86 GLU A CA 1
ATOM 650 C C . GLU A 1 86 ? -0.963 -4.482 19.037 1.00 90.50 86 GLU A C 1
ATOM 652 O O . GLU A 1 86 ? -1.259 -3.299 18.844 1.00 90.50 86 GLU A O 1
ATOM 657 N N . ALA A 1 87 ? -0.130 -4.866 20.004 1.00 88.81 87 ALA A N 1
ATOM 658 C CA . ALA A 1 87 ? 0.529 -3.916 20.886 1.00 88.81 87 ALA A CA 1
ATOM 659 C C . ALA A 1 87 ? 1.481 -3.024 20.079 1.00 88.81 87 ALA A C 1
ATOM 661 O O . ALA A 1 87 ? 2.315 -3.516 19.318 1.00 88.81 87 ALA A O 1
ATOM 662 N N . ALA A 1 88 ? 1.381 -1.712 20.277 1.00 85.38 88 ALA A N 1
ATOM 663 C CA . ALA A 1 88 ? 2.290 -0.746 19.683 1.00 85.38 88 ALA A CA 1
ATOM 664 C C . ALA A 1 88 ? 2.681 0.313 20.718 1.00 85.38 88 ALA A C 1
ATOM 666 O O . ALA A 1 88 ? 1.843 0.802 21.471 1.00 85.38 88 ALA A O 1
ATOM 667 N N . ASP A 1 89 ? 3.962 0.688 20.732 1.00 81.19 89 ASP A N 1
ATOM 668 C CA . ASP A 1 89 ? 4.506 1.642 21.711 1.00 81.19 89 ASP A CA 1
ATOM 669 C C . ASP A 1 89 ? 3.877 3.039 21.584 1.00 81.19 89 ASP A C 1
ATOM 671 O O . ASP A 1 89 ? 3.717 3.761 22.566 1.00 81.19 89 ASP A O 1
ATOM 675 N N . ASN A 1 90 ? 3.535 3.446 20.357 1.00 86.62 90 ASN A N 1
ATOM 676 C CA . ASN A 1 90 ? 2.853 4.704 20.080 1.00 86.62 90 ASN A CA 1
ATOM 677 C C . ASN A 1 90 ? 1.865 4.529 18.923 1.00 86.62 90 ASN A C 1
ATOM 679 O O . ASN A 1 90 ? 2.223 4.662 17.748 1.00 86.62 90 ASN A O 1
ATOM 683 N N . ASN A 1 91 ? 0.611 4.252 19.282 1.00 85.25 91 ASN A N 1
ATOM 684 C CA . ASN A 1 91 ? -0.481 4.003 18.341 1.00 85.25 91 ASN A CA 1
ATOM 685 C C . ASN A 1 91 ? -0.655 5.136 17.326 1.00 85.25 91 ASN A C 1
ATOM 687 O O . ASN A 1 91 ? -0.832 4.870 16.141 1.00 85.25 91 ASN A O 1
ATOM 691 N N . MET A 1 92 ? -0.571 6.394 17.771 1.00 84.69 92 MET A N 1
ATOM 692 C CA . MET A 1 92 ? -0.799 7.546 16.897 1.00 84.69 92 MET A CA 1
ATOM 693 C C . MET A 1 92 ? 0.308 7.676 15.850 1.00 84.69 92 MET A C 1
ATOM 695 O O . MET A 1 92 ? 0.024 7.733 14.657 1.00 84.69 92 MET A O 1
ATOM 699 N N . THR A 1 93 ? 1.571 7.641 16.281 1.00 87.62 93 THR A N 1
ATOM 700 C CA . THR A 1 93 ? 2.716 7.748 15.365 1.00 87.62 93 THR A CA 1
ATOM 701 C C . THR A 1 93 ? 2.749 6.591 14.365 1.00 87.62 93 THR A C 1
ATOM 703 O O . THR A 1 93 ? 2.994 6.809 13.179 1.00 87.62 93 THR A O 1
ATOM 706 N N . MET A 1 94 ? 2.463 5.363 14.816 1.00 87.06 94 MET A N 1
ATOM 707 C CA . MET A 1 94 ? 2.382 4.199 13.925 1.00 87.06 94 MET A CA 1
ATOM 708 C C . MET A 1 94 ? 1.254 4.351 12.900 1.00 87.06 94 MET A C 1
ATOM 710 O O . MET A 1 94 ? 1.444 4.062 11.719 1.00 87.06 94 MET A O 1
ATOM 714 N N . MET A 1 95 ? 0.091 4.840 13.328 1.00 86.94 95 MET A N 1
ATOM 715 C CA . MET A 1 95 ? -1.057 5.055 12.452 1.00 86.94 95 MET A CA 1
ATOM 716 C C . MET A 1 95 ? -0.771 6.122 11.384 1.00 86.94 95 MET A C 1
ATOM 718 O O . MET A 1 95 ? -1.055 5.892 10.206 1.00 86.94 95 MET A O 1
ATOM 722 N N . GLU A 1 96 ? -0.120 7.228 11.757 1.00 87.44 96 GLU A N 1
ATOM 723 C CA . GLU A 1 96 ? 0.347 8.254 10.813 1.00 87.44 96 GLU A CA 1
ATOM 724 C C . GLU A 1 96 ? 1.366 7.694 9.802 1.00 87.44 96 GLU A C 1
ATOM 726 O O . GLU A 1 96 ? 1.312 8.010 8.608 1.00 87.44 96 GLU A O 1
ATOM 731 N N . GLU A 1 97 ? 2.289 6.829 10.238 1.00 88.50 97 GLU A N 1
ATOM 732 C CA . GLU A 1 97 ? 3.263 6.190 9.347 1.00 88.50 97 GLU A CA 1
ATOM 733 C C . GLU A 1 97 ? 2.587 5.231 8.352 1.00 88.50 97 GLU A C 1
ATOM 735 O O . GLU A 1 97 ? 2.879 5.267 7.146 1.00 88.50 97 GLU A O 1
ATOM 740 N N . ILE A 1 98 ? 1.646 4.411 8.831 1.00 87.62 98 ILE A N 1
ATOM 741 C CA . ILE A 1 98 ? 0.852 3.486 8.010 1.00 87.62 98 ILE A CA 1
ATOM 742 C C . ILE A 1 98 ? 0.048 4.254 6.958 1.00 87.62 98 ILE A C 1
ATOM 744 O O . ILE A 1 98 ? 0.047 3.867 5.775 1.00 87.62 98 ILE A O 1
ATOM 748 N N . GLU A 1 99 ? -0.609 5.343 7.364 1.00 87.06 99 GLU A N 1
ATOM 749 C CA . GLU A 1 99 ? -1.365 6.215 6.471 1.00 87.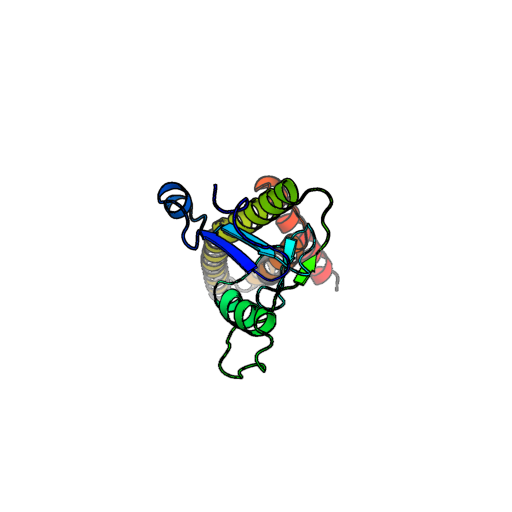06 99 GLU A CA 1
ATOM 750 C C . GLU A 1 99 ? -0.442 6.810 5.408 1.00 87.06 99 GLU A C 1
ATOM 752 O O . GLU A 1 99 ? -0.644 6.574 4.211 1.00 87.06 99 GLU A O 1
ATOM 757 N N . LYS A 1 100 ? 0.628 7.497 5.824 1.00 87.62 100 LYS A N 1
ATOM 758 C CA . LYS A 1 100 ? 1.575 8.158 4.918 1.00 87.62 100 LYS A CA 1
ATOM 759 C C . LYS A 1 100 ? 2.157 7.186 3.897 1.00 87.62 100 LYS A C 1
ATOM 761 O O . LYS A 1 100 ? 2.201 7.495 2.702 1.00 87.62 100 LYS A O 1
ATOM 766 N N . ARG A 1 101 ? 2.570 5.992 4.333 1.00 85.38 101 ARG A N 1
ATOM 767 C CA . ARG A 1 101 ? 3.107 4.948 3.446 1.00 85.38 101 ARG A CA 1
ATOM 768 C C . ARG A 1 101 ? 2.056 4.459 2.458 1.00 85.38 101 ARG A C 1
ATOM 770 O O . ARG A 1 101 ? 2.357 4.269 1.275 1.00 85.38 101 ARG A O 1
ATOM 777 N N . THR A 1 102 ? 0.832 4.232 2.924 1.00 84.44 102 THR A N 1
ATOM 778 C CA . THR A 1 102 ? -0.212 3.661 2.073 1.00 84.44 102 THR A CA 1
ATOM 779 C C . THR A 1 102 ? -0.746 4.681 1.072 1.00 84.44 102 THR A C 1
ATOM 781 O O . THR A 1 102 ? -0.922 4.338 -0.100 1.00 84.44 102 THR A O 1
ATOM 784 N N . VAL A 1 103 ? -0.911 5.937 1.485 1.00 86.50 103 VAL A N 1
ATOM 785 C CA . VAL A 1 103 ? -1.245 7.063 0.605 1.00 86.50 103 VAL A CA 1
ATOM 786 C C . VAL A 1 103 ? -0.157 7.258 -0.450 1.00 86.50 103 VAL A C 1
ATOM 788 O O . VAL A 1 103 ? -0.467 7.274 -1.643 1.00 86.50 103 VAL A O 1
ATOM 791 N N . PHE A 1 104 ? 1.118 7.303 -0.047 1.00 85.94 104 PHE A N 1
ATOM 792 C CA . PHE A 1 104 ? 2.249 7.439 -0.971 1.00 85.94 104 PHE A CA 1
ATOM 793 C C . PHE A 1 104 ? 2.229 6.353 -2.058 1.00 85.94 104 PHE A C 1
ATOM 795 O O . PHE A 1 104 ? 2.245 6.657 -3.254 1.00 85.94 104 PHE A O 1
ATOM 802 N N . ALA A 1 105 ? 2.104 5.083 -1.660 1.00 82.75 105 ALA A N 1
ATOM 803 C CA . ALA A 1 105 ? 2.039 3.967 -2.601 1.00 82.75 105 ALA A CA 1
ATOM 804 C C . ALA A 1 105 ? 0.787 4.017 -3.501 1.00 82.75 105 ALA A C 1
ATOM 806 O O . ALA A 1 105 ? 0.872 3.706 -4.693 1.00 82.75 105 ALA A O 1
ATOM 807 N N . SER A 1 106 ? -0.366 4.415 -2.951 1.00 83.06 106 SER A N 1
ATOM 808 C CA . SER A 1 106 ? -1.635 4.523 -3.682 1.00 83.06 106 SER A CA 1
ATOM 809 C C . SER A 1 106 ? -1.593 5.607 -4.763 1.00 83.06 106 SER A C 1
ATOM 811 O O . SER A 1 106 ? -2.030 5.376 -5.891 1.00 83.06 106 SER A O 1
ATOM 813 N N . ILE A 1 107 ? -1.004 6.767 -4.459 1.00 85.69 107 ILE A N 1
ATOM 814 C CA . ILE A 1 107 ? -0.896 7.895 -5.395 1.00 85.69 107 ILE A CA 1
ATOM 815 C C . ILE A 1 107 ? 0.123 7.605 -6.504 1.00 85.69 107 ILE A C 1
ATOM 817 O O . ILE A 1 107 ? -0.130 7.915 -7.673 1.00 85.69 107 ILE A O 1
ATOM 821 N N . LEU A 1 108 ? 1.261 6.994 -6.164 1.00 85.12 108 LEU A N 1
ATOM 822 C CA . LEU A 1 108 ? 2.347 6.755 -7.119 1.00 85.12 108 LEU A CA 1
ATOM 823 C C . LEU A 1 108 ? 2.071 5.590 -8.065 1.00 85.12 108 LEU A C 1
ATOM 825 O O . LEU A 1 108 ? 2.407 5.677 -9.249 1.00 85.12 108 LEU A O 1
ATOM 829 N N . ARG A 1 109 ? 1.427 4.517 -7.585 1.00 84.00 109 ARG A N 1
ATOM 830 C CA . ARG A 1 109 ? 1.190 3.301 -8.380 1.00 84.00 109 ARG A CA 1
ATOM 831 C C . ARG A 1 109 ? 0.546 3.598 -9.748 1.00 84.00 109 ARG A C 1
ATOM 833 O O . ARG A 1 109 ? 1.093 3.129 -10.746 1.00 84.00 109 ARG A O 1
ATOM 840 N N . PRO A 1 110 ? -0.544 4.383 -9.869 1.00 85.38 110 PRO A N 1
ATOM 841 C CA . PRO A 1 110 ? -1.140 4.692 -11.167 1.00 85.38 110 PRO A CA 1
ATOM 842 C C . PRO A 1 110 ? -0.192 5.424 -12.120 1.00 85.38 110 PRO A C 1
ATOM 844 O O . PRO A 1 110 ? -0.197 5.133 -13.315 1.00 85.38 110 PRO A O 1
ATOM 847 N N . ALA A 1 111 ? 0.609 6.368 -11.617 1.00 87.25 111 ALA A N 1
ATOM 848 C CA . ALA A 1 111 ? 1.542 7.135 -12.440 1.00 87.25 111 ALA A CA 1
ATOM 849 C C . ALA A 1 111 ? 2.677 6.245 -12.966 1.00 87.25 111 ALA A C 1
ATOM 851 O O . ALA A 1 111 ? 2.950 6.245 -14.166 1.00 87.25 111 ALA A O 1
ATOM 852 N N . PHE A 1 112 ? 3.270 5.426 -12.092 1.00 86.94 112 PHE A N 1
ATOM 853 C CA . PHE A 1 112 ? 4.341 4.495 -12.456 1.00 86.94 112 PHE A CA 1
ATOM 854 C C . PHE A 1 112 ? 3.862 3.420 -13.431 1.00 86.94 112 PHE A C 1
ATOM 856 O O . PHE A 1 112 ? 4.527 3.174 -14.433 1.00 86.94 112 PHE A O 1
ATOM 863 N N . VAL A 1 113 ? 2.690 2.822 -13.192 1.00 87.88 113 VAL A N 1
ATOM 864 C CA . VAL A 1 113 ? 2.131 1.799 -14.089 1.00 87.88 113 VAL A CA 1
ATOM 865 C C . VAL A 1 113 ? 1.820 2.392 -15.464 1.00 87.88 113 VAL A C 1
ATOM 867 O O . VAL A 1 113 ? 2.193 1.803 -16.475 1.00 87.88 113 VAL A O 1
ATOM 870 N N . LYS A 1 114 ? 1.197 3.578 -15.533 1.00 89.56 114 LYS A N 1
ATOM 871 C CA . LYS A 1 114 ? 0.929 4.244 -16.819 1.00 89.56 114 LYS A CA 1
ATOM 872 C C . LYS A 1 114 ? 2.219 4.595 -17.559 1.00 89.56 114 LYS A C 1
ATOM 874 O O . LYS A 1 114 ? 2.326 4.302 -18.746 1.00 89.56 114 LYS A O 1
ATOM 879 N N . GLY A 1 115 ? 3.193 5.185 -16.863 1.00 89.62 115 GLY A N 1
ATOM 880 C CA . GLY A 1 115 ? 4.495 5.525 -17.439 1.00 89.62 115 GLY A CA 1
ATOM 881 C C . GLY A 1 115 ? 5.228 4.293 -17.967 1.00 89.62 115 GLY A C 1
ATOM 882 O O . GLY A 1 115 ? 5.718 4.308 -19.093 1.00 89.62 115 GLY A O 1
ATOM 883 N N . TYR A 1 116 ? 5.216 3.201 -17.197 1.00 90.19 116 TYR A N 1
ATOM 884 C CA . TYR A 1 116 ? 5.769 1.914 -17.606 1.00 90.19 116 TYR A CA 1
ATOM 885 C C . TYR A 1 116 ? 5.102 1.379 -18.875 1.00 90.19 116 TYR A C 1
ATOM 887 O O . TYR A 1 116 ? 5.806 1.033 -19.816 1.00 90.19 116 TYR A O 1
ATOM 895 N N . VAL A 1 117 ? 3.766 1.351 -18.935 1.00 91.50 117 VAL A N 1
ATOM 896 C CA . VAL A 1 117 ? 3.035 0.847 -20.111 1.00 91.50 117 VAL A CA 1
ATOM 897 C C . VAL A 1 117 ? 3.353 1.675 -21.357 1.00 91.50 117 VAL A C 1
ATOM 899 O O . VAL A 1 117 ? 3.634 1.108 -22.409 1.00 91.50 117 VAL A O 1
ATOM 902 N N . VAL A 1 118 ? 3.366 3.007 -21.250 1.00 93.94 118 VAL A N 1
ATOM 903 C CA . VAL A 1 118 ? 3.706 3.884 -22.385 1.00 93.94 118 VAL A CA 1
ATOM 904 C C . VAL A 1 118 ? 5.146 3.650 -22.847 1.00 93.94 118 VAL A C 1
ATOM 906 O O . VAL A 1 118 ? 5.383 3.474 -24.041 1.00 93.94 118 VAL A O 1
ATOM 909 N N . LEU A 1 119 ? 6.102 3.587 -21.915 1.00 90.31 119 LEU A N 1
ATOM 910 C CA . LEU A 1 119 ? 7.501 3.301 -22.232 1.00 90.31 119 LEU A CA 1
ATOM 911 C C . LEU A 1 119 ? 7.659 1.919 -22.887 1.00 90.31 119 LEU A C 1
ATOM 913 O O . LEU A 1 119 ? 8.395 1.785 -23.862 1.00 90.31 119 LEU A O 1
ATOM 917 N N . HIS A 1 120 ? 6.930 0.914 -22.395 1.00 90.38 120 HIS A N 1
ATOM 918 C CA . HIS A 1 120 ? 6.919 -0.441 -22.941 1.00 90.38 120 HIS A CA 1
ATOM 919 C C . HIS A 1 120 ? 6.474 -0.446 -24.407 1.00 90.38 120 HIS A C 1
ATOM 921 O O . HIS A 1 120 ? 7.131 -1.05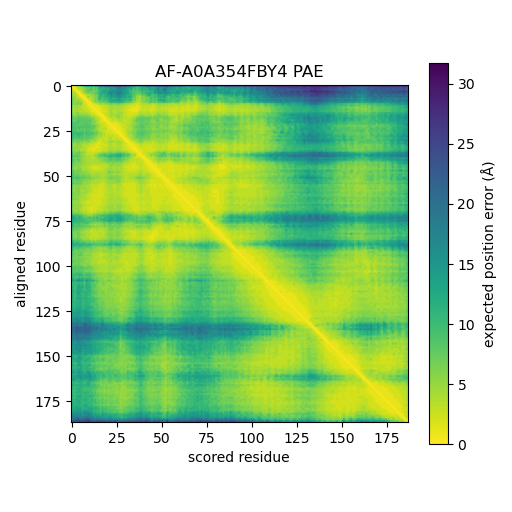6 -25.249 1.00 90.38 120 HIS A O 1
ATOM 927 N N . LEU A 1 121 ? 5.398 0.281 -24.728 1.00 93.25 121 LEU A N 1
ATOM 928 C CA . LEU A 1 121 ? 4.900 0.410 -26.098 1.00 93.25 121 LEU A CA 1
ATOM 929 C C . LEU A 1 121 ? 5.907 1.107 -27.017 1.00 93.25 121 LEU A C 1
ATOM 931 O O . LEU A 1 121 ? 6.115 0.656 -28.141 1.00 93.25 121 LEU A O 1
ATOM 935 N N . ILE A 1 122 ? 6.559 2.169 -26.538 1.00 92.38 122 ILE A N 1
ATOM 936 C CA . ILE A 1 122 ? 7.583 2.890 -27.305 1.00 92.38 122 ILE A CA 1
ATOM 937 C C . ILE A 1 122 ? 8.764 1.965 -27.615 1.00 92.38 122 ILE A C 1
ATOM 939 O O . ILE A 1 122 ? 9.170 1.854 -28.770 1.00 92.38 122 ILE A O 1
ATOM 943 N N . ILE A 1 123 ? 9.290 1.267 -26.605 1.00 89.25 123 ILE A N 1
ATOM 944 C CA . ILE A 1 123 ? 10.418 0.338 -26.770 1.00 89.25 123 ILE A CA 1
ATOM 945 C C . ILE A 1 123 ? 10.051 -0.780 -27.746 1.00 89.25 123 ILE A C 1
ATOM 947 O O . ILE A 1 123 ? 10.828 -1.079 -28.653 1.00 89.25 123 ILE A O 1
ATOM 951 N N . LEU A 1 124 ? 8.858 -1.359 -27.607 1.00 90.25 124 LEU A N 1
ATOM 952 C CA . LEU A 1 124 ? 8.388 -2.413 -28.499 1.00 90.25 124 LEU A CA 1
ATOM 953 C C . LEU A 1 124 ? 8.261 -1.915 -29.946 1.00 90.25 124 LEU A C 1
ATOM 955 O O . LEU A 1 124 ? 8.713 -2.595 -30.865 1.00 90.25 124 LEU A O 1
ATOM 959 N N . ALA A 1 125 ? 7.717 -0.714 -30.153 1.00 91.38 125 ALA A N 1
ATOM 960 C CA . ALA A 1 125 ? 7.629 -0.101 -31.476 1.00 91.38 125 ALA A CA 1
ATOM 961 C C . ALA A 1 125 ? 9.017 0.130 -32.098 1.00 91.38 125 ALA A C 1
ATOM 963 O O . ALA A 1 125 ? 9.216 -0.184 -33.272 1.00 91.38 125 ALA A O 1
ATOM 964 N N . PHE A 1 126 ? 9.994 0.607 -31.316 1.00 89.38 126 PHE A N 1
ATOM 965 C CA . PHE A 1 126 ? 11.378 0.761 -31.780 1.00 89.38 126 PHE A CA 1
ATOM 966 C C . PHE A 1 126 ? 12.018 -0.575 -32.153 1.00 89.38 126 PHE A C 1
ATOM 968 O O . PHE A 1 126 ? 12.679 -0.667 -33.185 1.00 89.38 126 PHE A O 1
ATOM 975 N N . ILE A 1 127 ? 11.809 -1.618 -31.351 1.00 87.75 127 ILE A N 1
ATOM 976 C CA . ILE A 1 127 ? 12.349 -2.951 -31.639 1.00 87.75 127 ILE A CA 1
ATOM 977 C C . ILE A 1 127 ? 11.758 -3.496 -32.935 1.00 87.7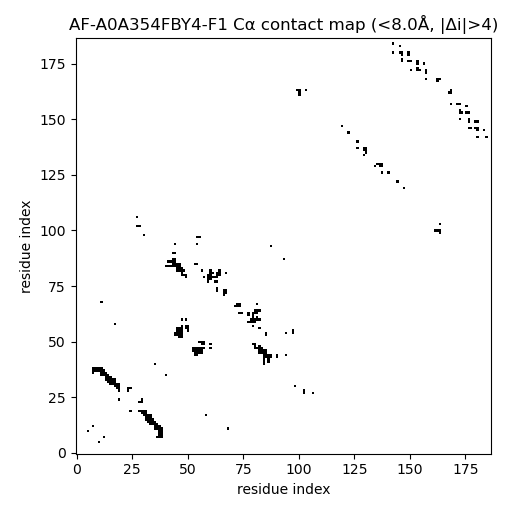5 127 ILE A C 1
ATOM 979 O O . ILE A 1 127 ? 12.511 -3.969 -33.782 1.00 87.75 127 ILE A O 1
ATOM 983 N N . ILE A 1 128 ? 10.440 -3.383 -33.121 1.00 89.12 128 ILE A N 1
ATOM 984 C CA . ILE A 1 128 ? 9.775 -3.795 -34.362 1.00 89.12 128 ILE A CA 1
ATOM 985 C C . ILE A 1 128 ? 10.336 -2.998 -35.545 1.00 89.12 128 ILE A C 1
ATOM 987 O O . ILE A 1 128 ? 10.694 -3.588 -36.560 1.00 89.12 128 ILE A O 1
ATOM 991 N N . PHE A 1 129 ? 10.485 -1.679 -35.406 1.00 89.69 129 PHE A N 1
ATOM 992 C CA . PHE A 1 129 ? 11.081 -0.834 -36.440 1.00 89.69 129 PHE A CA 1
ATOM 993 C C . PHE A 1 129 ? 12.492 -1.314 -36.825 1.00 89.69 129 PHE A C 1
ATOM 995 O O . PHE A 1 129 ? 12.752 -1.593 -37.995 1.00 89.69 129 PHE A O 1
ATOM 1002 N N . PHE A 1 130 ? 13.398 -1.497 -35.861 1.00 87.38 130 PHE A N 1
ATOM 1003 C CA . PHE A 1 130 ? 14.753 -1.973 -36.156 1.00 87.38 130 PHE A CA 1
ATOM 1004 C C . PHE A 1 130 ? 14.788 -3.415 -36.666 1.00 87.38 130 PHE A C 1
ATOM 1006 O O . PHE A 1 130 ? 15.646 -3.731 -37.481 1.00 87.38 130 PHE A O 1
ATOM 1013 N N . LEU A 1 131 ? 13.846 -4.270 -36.271 1.00 86.88 131 LEU A N 1
ATOM 1014 C CA . LEU A 1 131 ? 13.741 -5.627 -36.804 1.00 86.88 131 LEU A CA 1
ATOM 1015 C C . LEU A 1 131 ? 13.485 -5.629 -38.320 1.00 86.88 131 LEU A C 1
ATOM 1017 O O . LEU A 1 131 ? 14.053 -6.461 -39.024 1.00 86.88 131 LEU A O 1
ATOM 1021 N N . PHE A 1 132 ? 12.682 -4.684 -38.824 1.00 89.06 132 PHE A N 1
ATOM 1022 C CA . PHE A 1 132 ? 12.405 -4.545 -40.258 1.00 89.06 132 PHE A CA 1
ATOM 1023 C C . PHE A 1 132 ? 13.526 -3.840 -41.035 1.00 89.06 132 PHE A C 1
ATOM 1025 O O . PHE A 1 132 ? 13.812 -4.234 -42.164 1.00 89.06 132 PHE A O 1
ATOM 1032 N N . PHE A 1 133 ? 14.152 -2.805 -40.465 1.00 88.06 133 PHE A N 1
ATOM 1033 C CA . PHE A 1 133 ? 15.121 -1.973 -41.196 1.00 88.06 133 PHE A CA 1
ATOM 1034 C C . PHE A 1 133 ? 16.588 -2.386 -41.004 1.00 88.06 133 PHE A C 1
ATOM 1036 O O . PHE A 1 133 ? 17.387 -2.232 -41.925 1.00 88.06 133 PHE A O 1
ATOM 1043 N N . ASP A 1 134 ? 16.969 -2.886 -39.827 1.00 85.31 134 ASP A N 1
ATOM 1044 C CA . ASP A 1 134 ? 18.349 -3.272 -39.512 1.00 85.31 134 ASP A CA 1
ATOM 1045 C C . ASP A 1 134 ? 18.384 -4.318 -38.377 1.00 85.31 134 ASP A C 1
ATOM 1047 O O . ASP A 1 134 ? 18.652 -3.987 -37.213 1.00 85.31 134 ASP A O 1
ATOM 1051 N N . PRO A 1 135 ? 18.118 -5.602 -38.686 1.00 79.88 135 PRO A N 1
ATOM 1052 C CA . PRO A 1 135 ? 17.952 -6.645 -37.673 1.00 79.88 135 PRO A CA 1
ATOM 1053 C C . PRO A 1 135 ? 19.213 -6.868 -36.828 1.00 79.88 135 PRO A C 1
ATOM 1055 O O . PRO A 1 135 ? 19.125 -7.338 -35.695 1.00 79.88 135 PRO A O 1
ATOM 1058 N N . LYS A 1 136 ? 20.396 -6.479 -37.324 1.00 80.50 136 LYS A N 1
ATOM 1059 C CA . LYS A 1 136 ? 21.651 -6.568 -36.563 1.00 80.50 136 LYS A CA 1
ATOM 1060 C C . LYS A 1 136 ? 21.670 -5.605 -35.376 1.00 80.50 136 LYS A C 1
ATOM 1062 O O . LYS A 1 136 ? 22.319 -5.899 -34.372 1.00 80.50 136 LYS A O 1
ATOM 1067 N N . LYS A 1 137 ? 20.944 -4.483 -35.455 1.00 80.50 137 LYS A N 1
ATOM 1068 C CA . LYS A 1 137 ? 20.859 -3.505 -34.362 1.00 80.50 137 LYS A CA 1
ATOM 1069 C C . LYS A 1 137 ? 19.922 -3.924 -33.232 1.00 80.50 137 LYS A C 1
ATOM 1071 O O . LYS A 1 137 ? 20.021 -3.362 -32.145 1.00 80.50 137 LYS A O 1
ATOM 1076 N N . VAL A 1 138 ? 19.070 -4.929 -33.439 1.00 78.56 138 VAL A N 1
ATOM 1077 C CA . VAL A 1 138 ? 18.136 -5.427 -32.413 1.00 78.56 138 VAL A CA 1
ATOM 1078 C C . VAL A 1 138 ? 18.881 -5.945 -31.177 1.00 78.56 138 VAL A C 1
ATOM 1080 O O . VAL A 1 138 ? 18.435 -5.711 -30.057 1.00 78.56 138 VAL A O 1
ATOM 1083 N N . ASN A 1 139 ? 20.071 -6.534 -31.352 1.00 80.38 139 ASN A N 1
ATOM 1084 C CA . ASN A 1 139 ? 20.890 -7.030 -30.238 1.00 80.38 139 ASN A CA 1
ATOM 1085 C C . ASN A 1 139 ? 21.340 -5.934 -29.255 1.00 80.38 139 ASN A C 1
ATOM 1087 O O . ASN A 1 139 ? 21.599 -6.237 -28.092 1.00 80.38 139 ASN A O 1
ATOM 1091 N N . TYR A 1 140 ? 21.398 -4.663 -29.672 1.00 82.69 140 TYR A N 1
ATOM 1092 C CA . TYR A 1 140 ? 21.689 -3.558 -28.749 1.00 82.69 140 TYR A CA 1
ATOM 1093 C C . TYR A 1 140 ? 20.512 -3.247 -27.809 1.00 82.69 140 TYR A C 1
ATOM 1095 O O . TYR A 1 140 ? 20.715 -2.641 -26.758 1.00 82.69 140 TYR A O 1
ATOM 1103 N N . PHE A 1 141 ? 19.293 -3.685 -28.148 1.00 82.00 141 PHE A N 1
ATOM 1104 C CA . PHE A 1 141 ? 18.081 -3.472 -27.349 1.00 82.00 141 PHE A CA 1
ATOM 1105 C C . PHE A 1 141 ? 17.780 -4.620 -26.375 1.00 82.00 141 PHE A C 1
ATOM 1107 O O . PHE A 1 141 ? 16.912 -4.473 -25.515 1.00 82.00 141 PHE A O 1
ATOM 1114 N N . THR A 1 142 ? 18.516 -5.732 -26.435 1.00 82.44 142 THR A N 1
ATOM 1115 C CA . THR A 1 142 ? 18.414 -6.846 -25.477 1.00 82.44 142 THR A CA 1
ATOM 1116 C C . THR A 1 142 ? 18.478 -6.406 -24.003 1.00 82.44 142 THR A C 1
ATOM 1118 O O . THR A 1 142 ? 17.573 -6.772 -23.250 1.00 82.44 142 THR A O 1
ATOM 1121 N N . PRO A 1 143 ? 19.451 -5.584 -23.546 1.00 84.38 143 PRO A N 1
ATOM 1122 C CA . PRO A 1 143 ? 19.469 -5.117 -22.155 1.00 84.38 143 PRO A CA 1
ATOM 1123 C C . PRO A 1 143 ? 18.254 -4.249 -21.797 1.00 84.38 143 PRO A C 1
ATOM 1125 O O . PRO A 1 143 ? 17.803 -4.262 -20.653 1.00 84.38 143 PRO A O 1
ATOM 1128 N N . LEU A 1 144 ? 17.692 -3.523 -22.768 1.00 85.00 144 LEU A N 1
ATOM 1129 C CA . LEU A 1 144 ? 16.513 -2.684 -22.560 1.00 85.00 144 LEU A CA 1
ATOM 1130 C C . LEU A 1 144 ? 15.249 -3.534 -22.352 1.00 85.00 144 LEU A C 1
ATOM 1132 O O . LEU A 1 144 ? 14.458 -3.238 -21.459 1.00 85.00 144 LEU A O 1
ATOM 1136 N N . LEU A 1 145 ? 15.098 -4.623 -23.113 1.00 85.12 145 LEU A N 1
ATOM 1137 C CA . LEU A 1 145 ? 14.036 -5.618 -22.915 1.00 85.12 145 LEU A CA 1
ATOM 1138 C C . LEU A 1 145 ? 14.138 -6.305 -21.549 1.00 85.12 145 LEU A C 1
ATOM 1140 O O . LEU A 1 145 ? 13.135 -6.429 -20.846 1.00 85.12 145 LEU A O 1
ATOM 1144 N N . LEU A 1 146 ? 15.348 -6.708 -21.149 1.00 86.44 146 LEU A N 1
ATOM 1145 C CA . LEU A 1 146 ? 15.585 -7.299 -19.828 1.00 86.44 146 LEU A CA 1
ATOM 1146 C C . LEU A 1 146 ? 15.230 -6.313 -18.709 1.00 86.44 146 LEU A C 1
ATOM 1148 O O . LEU A 1 146 ? 14.545 -6.685 -17.756 1.00 86.44 146 LEU A O 1
ATOM 1152 N N . GLY A 1 147 ? 15.620 -5.043 -18.852 1.00 87.50 147 GLY A N 1
ATOM 1153 C CA . GLY A 1 147 ? 15.240 -3.980 -17.920 1.00 87.50 147 GLY A CA 1
ATOM 1154 C C . GLY A 1 147 ? 13.727 -3.828 -17.803 1.00 87.50 147 GLY A C 1
ATOM 1155 O O . GLY A 1 147 ? 13.191 -3.725 -16.704 1.00 87.50 147 GLY A O 1
ATOM 1156 N N . LEU A 1 148 ? 13.018 -3.897 -18.926 1.00 87.75 148 LEU A N 1
ATOM 1157 C CA . LEU A 1 148 ? 11.567 -3.756 -18.985 1.00 87.75 148 LEU A CA 1
ATOM 1158 C C . LEU A 1 148 ? 10.816 -4.894 -18.268 1.00 87.75 148 LEU A C 1
ATOM 1160 O O . LEU A 1 148 ? 9.753 -4.658 -17.687 1.00 87.75 148 LEU A O 1
ATOM 1164 N N . ILE A 1 149 ? 11.376 -6.106 -18.268 1.00 88.94 149 ILE A N 1
ATOM 1165 C CA . ILE A 1 149 ? 10.873 -7.255 -17.495 1.00 88.94 149 ILE A CA 1
ATOM 1166 C C . ILE A 1 149 ? 11.275 -7.134 -16.016 1.00 88.94 149 ILE A C 1
ATOM 1168 O O . ILE A 1 149 ? 10.503 -7.501 -15.130 1.00 88.94 149 ILE A O 1
ATOM 1172 N N . ALA A 1 150 ? 12.452 -6.574 -15.731 1.00 90.94 150 ALA A N 1
ATOM 1173 C CA . ALA A 1 150 ? 12.935 -6.353 -14.370 1.00 90.94 150 ALA A CA 1
ATOM 1174 C C . ALA A 1 150 ? 12.186 -5.234 -13.624 1.00 90.94 150 ALA A C 1
ATOM 1176 O O . ALA A 1 150 ? 12.138 -5.272 -12.397 1.00 90.94 150 ALA A O 1
ATOM 1177 N N . VAL A 1 151 ? 11.577 -4.257 -14.311 1.00 90.12 151 VAL A N 1
ATOM 1178 C CA . VAL A 1 151 ? 10.880 -3.125 -13.662 1.00 90.12 151 VAL A CA 1
ATOM 1179 C C . VAL A 1 151 ? 9.752 -3.574 -12.714 1.00 90.12 151 VAL A C 1
ATOM 1181 O O . VAL A 1 151 ? 9.789 -3.166 -11.553 1.00 90.12 151 VAL A O 1
ATOM 1184 N N . PRO A 1 152 ? 8.774 -4.418 -13.111 1.00 89.00 152 PRO A N 1
ATOM 1185 C CA . PRO A 1 152 ? 7.755 -4.916 -12.181 1.00 89.00 152 PRO A CA 1
ATOM 1186 C C . PRO A 1 152 ? 8.339 -5.643 -10.961 1.00 89.00 152 PRO A C 1
ATOM 1188 O O . PRO A 1 152 ? 7.862 -5.449 -9.843 1.00 89.00 152 PRO A O 1
ATOM 1191 N N . ALA A 1 153 ? 9.397 -6.436 -11.158 1.00 90.00 153 ALA A N 1
ATOM 1192 C CA . ALA A 1 153 ? 10.085 -7.126 -10.068 1.00 90.00 153 ALA A CA 1
ATOM 1193 C C . ALA A 1 153 ? 10.792 -6.138 -9.126 1.00 90.00 153 ALA A C 1
ATOM 1195 O O . ALA A 1 153 ? 10.701 -6.266 -7.906 1.00 90.00 153 ALA A O 1
ATOM 1196 N N . ALA A 1 154 ? 11.437 -5.109 -9.677 1.00 90.81 154 ALA A N 1
ATOM 1197 C CA . ALA A 1 154 ? 12.067 -4.054 -8.897 1.00 90.81 154 ALA A CA 1
ATOM 1198 C C . ALA A 1 154 ? 11.041 -3.258 -8.082 1.00 90.81 154 ALA A C 1
ATOM 1200 O O . ALA A 1 154 ? 11.263 -3.025 -6.897 1.00 90.81 154 ALA A O 1
ATOM 1201 N N . LEU A 1 155 ? 9.890 -2.909 -8.668 1.00 87.69 155 LEU A N 1
ATOM 1202 C CA . LEU A 1 155 ? 8.804 -2.233 -7.950 1.00 87.69 155 LEU A CA 1
ATOM 1203 C C . LEU A 1 155 ? 8.288 -3.073 -6.772 1.00 87.69 155 LEU A C 1
ATOM 1205 O O . LEU A 1 155 ? 8.055 -2.522 -5.697 1.00 87.69 155 LEU A O 1
ATOM 1209 N N . LEU A 1 156 ? 8.160 -4.396 -6.943 1.00 87.75 156 LEU A N 1
ATOM 1210 C CA . LEU A 1 156 ? 7.796 -5.306 -5.851 1.00 87.75 156 LEU A CA 1
ATOM 1211 C C . LEU A 1 156 ? 8.844 -5.304 -4.734 1.00 87.75 156 LEU A C 1
ATOM 1213 O O . LEU A 1 156 ? 8.477 -5.198 -3.566 1.00 87.75 156 LEU A O 1
ATOM 1217 N N . LEU A 1 157 ? 10.131 -5.371 -5.080 1.00 89.38 157 LEU A N 1
ATOM 1218 C CA . LEU A 1 157 ? 11.223 -5.361 -4.103 1.00 89.38 157 LEU A CA 1
ATOM 1219 C C . LEU A 1 157 ? 11.319 -4.029 -3.351 1.00 89.38 157 LEU A C 1
ATOM 1221 O O . LEU A 1 157 ? 11.500 -4.024 -2.136 1.00 89.38 157 LEU A O 1
ATOM 1225 N N . VAL A 1 158 ? 11.131 -2.896 -4.032 1.00 87.62 158 VAL A N 1
ATOM 1226 C CA . VAL A 1 158 ? 11.107 -1.581 -3.373 1.00 87.62 158 VAL A CA 1
ATOM 1227 C C . VAL A 1 158 ? 9.929 -1.468 -2.402 1.00 87.62 158 VAL A C 1
ATOM 1229 O O . VAL A 1 158 ? 10.081 -0.856 -1.347 1.00 87.62 158 VAL A O 1
ATOM 1232 N N . CYS A 1 159 ? 8.776 -2.085 -2.690 1.00 82.19 159 CYS A N 1
ATOM 1233 C CA . CYS A 1 159 ? 7.622 -2.068 -1.782 1.00 82.19 159 CYS A CA 1
ATOM 1234 C C . CYS A 1 159 ? 7.881 -2.730 -0.416 1.00 82.19 159 CYS A C 1
ATOM 1236 O O . CYS A 1 159 ? 7.162 -2.413 0.537 1.00 82.19 159 CYS A O 1
ATOM 1238 N N . LEU A 1 160 ? 8.895 -3.598 -0.292 1.00 84.44 160 LEU A N 1
ATOM 1239 C CA . LEU A 1 160 ? 9.312 -4.154 1.003 1.00 84.44 160 LEU A CA 1
ATOM 1240 C C . LEU A 1 160 ? 9.985 -3.101 1.895 1.00 84.44 160 LEU A C 1
ATOM 1242 O O . LEU A 1 160 ? 10.055 -3.282 3.106 1.00 84.44 160 LEU A O 1
ATOM 1246 N N . THR A 1 161 ? 10.458 -1.996 1.318 1.00 83.19 161 THR A N 1
ATOM 1247 C CA . THR A 1 161 ? 11.084 -0.905 2.067 1.00 83.19 161 THR A CA 1
ATOM 1248 C C . THR A 1 161 ? 10.052 0.122 2.544 1.00 83.19 161 THR A C 1
ATOM 1250 O O . THR A 1 161 ? 9.010 0.328 1.915 1.00 83.19 161 THR A O 1
ATOM 1253 N N . ASN A 1 162 ? 10.355 0.811 3.646 1.00 80.06 162 ASN A N 1
ATOM 1254 C CA . ASN A 1 162 ? 9.500 1.851 4.239 1.00 80.06 162 ASN A CA 1
ATOM 1255 C C . ASN A 1 162 ? 9.803 3.257 3.682 1.00 80.06 162 ASN A C 1
ATOM 1257 O O . ASN A 1 162 ? 9.660 4.265 4.365 1.00 80.06 162 ASN A O 1
ATOM 1261 N N . ILE A 1 163 ? 10.264 3.349 2.433 1.00 85.25 163 ILE A N 1
ATOM 1262 C CA . ILE A 1 163 ? 10.689 4.621 1.843 1.00 85.25 163 ILE A CA 1
ATOM 1263 C C . ILE A 1 163 ? 9.467 5.412 1.365 1.00 85.25 163 ILE A C 1
ATOM 1265 O O . ILE A 1 163 ? 8.787 5.014 0.421 1.00 85.25 163 ILE A O 1
ATOM 1269 N N . THR A 1 164 ? 9.242 6.584 1.961 1.00 83.06 164 THR A N 1
ATOM 1270 C CA . THR A 1 164 ? 8.196 7.539 1.543 1.00 83.06 164 THR A CA 1
ATOM 1271 C C . THR A 1 164 ? 8.745 8.728 0.745 1.00 83.06 164 THR A C 1
ATOM 1273 O O . THR A 1 164 ? 8.029 9.692 0.493 1.00 83.06 164 THR A O 1
ATOM 1276 N N . SER A 1 165 ? 10.034 8.721 0.391 1.00 87.62 165 SER A N 1
ATOM 1277 C CA . SER A 1 165 ? 10.658 9.766 -0.430 1.00 87.62 165 SER A CA 1
ATOM 1278 C C . SER A 1 165 ? 10.698 9.333 -1.891 1.00 87.62 165 SER A C 1
ATOM 1280 O O . SER A 1 165 ? 11.277 8.297 -2.217 1.00 87.62 165 SER A O 1
ATOM 1282 N N . LEU A 1 166 ? 10.123 10.149 -2.779 1.00 86.75 166 LEU A N 1
ATOM 1283 C CA . LEU A 1 166 ? 10.054 9.868 -4.216 1.00 86.75 166 LEU A CA 1
ATOM 1284 C C . LEU A 1 166 ? 11.440 9.653 -4.839 1.00 86.75 166 LEU A C 1
ATOM 1286 O O . LEU A 1 166 ? 11.637 8.719 -5.612 1.00 86.75 166 LEU A O 1
ATOM 1290 N N . TRP A 1 167 ? 12.410 10.493 -4.478 1.00 89.88 167 TRP A N 1
ATOM 1291 C CA . TRP A 1 167 ? 13.763 10.425 -5.030 1.00 89.88 167 TRP A CA 1
ATOM 1292 C C . TRP A 1 167 ? 14.486 9.143 -4.624 1.00 89.88 167 TRP A C 1
ATOM 1294 O O . TRP A 1 167 ? 15.065 8.469 -5.473 1.00 89.88 167 TRP A O 1
ATOM 1304 N N . LEU A 1 168 ? 14.396 8.769 -3.344 1.00 89.56 168 LEU A N 1
ATOM 1305 C CA . LEU A 1 168 ? 14.969 7.519 -2.843 1.00 89.56 168 LEU A CA 1
ATOM 1306 C C . LEU A 1 168 ? 14.269 6.301 -3.455 1.00 89.56 168 LEU A C 1
ATOM 1308 O O . LEU A 1 168 ? 14.939 5.336 -3.812 1.00 89.56 168 LEU A O 1
ATOM 1312 N N . TYR A 1 169 ? 12.947 6.368 -3.635 1.00 88.25 169 TYR A N 1
ATOM 1313 C CA . TYR A 1 169 ? 12.163 5.315 -4.278 1.00 88.25 169 TYR A CA 1
ATOM 1314 C C . TYR A 1 169 ? 12.631 5.064 -5.720 1.00 88.25 169 TYR A C 1
ATOM 1316 O O . TYR A 1 169 ? 12.910 3.925 -6.094 1.00 88.25 169 TYR A O 1
ATOM 1324 N N . ILE A 1 170 ? 12.775 6.127 -6.520 1.00 89.19 170 ILE A N 1
ATOM 1325 C CA . ILE A 1 170 ? 13.250 6.038 -7.911 1.00 89.19 170 ILE A CA 1
ATOM 1326 C C . ILE A 1 170 ? 14.694 5.530 -7.963 1.00 89.19 170 ILE A C 1
ATOM 1328 O O . ILE A 1 170 ? 15.004 4.653 -8.771 1.00 89.19 170 ILE A O 1
ATOM 1332 N N . LEU A 1 171 ? 15.569 6.053 -7.100 1.00 92.81 171 LEU A N 1
ATOM 1333 C CA . LEU A 1 171 ? 16.974 5.655 -7.048 1.00 92.81 171 LEU A CA 1
ATOM 1334 C C . LEU A 1 171 ? 17.119 4.168 -6.712 1.00 92.81 171 LEU A C 1
ATOM 1336 O O . LEU A 1 171 ? 17.819 3.451 -7.426 1.00 92.81 171 LEU A O 1
ATOM 1340 N N . LEU A 1 172 ? 16.424 3.692 -5.676 1.00 92.06 172 LEU A N 1
ATOM 1341 C CA . LEU A 1 172 ? 16.465 2.288 -5.274 1.00 92.06 172 LEU A CA 1
ATOM 1342 C C . LEU A 1 172 ? 15.873 1.378 -6.355 1.00 92.06 172 LEU A C 1
ATOM 1344 O O . LEU A 1 172 ? 16.467 0.352 -6.680 1.00 92.06 172 LEU A O 1
ATOM 1348 N N . CYS A 1 173 ? 14.745 1.771 -6.956 1.00 89.81 173 CYS A N 1
ATOM 1349 C CA . CYS A 1 173 ? 14.142 1.023 -8.058 1.00 89.81 173 CYS A CA 1
ATOM 1350 C C . CYS A 1 173 ? 15.113 0.895 -9.239 1.00 89.81 173 CYS A C 1
ATOM 1352 O O . CYS A 1 173 ? 15.283 -0.196 -9.777 1.00 89.81 173 CYS A O 1
ATOM 1354 N N . SER A 1 174 ? 15.781 1.988 -9.618 1.00 89.56 174 SER A N 1
ATOM 1355 C CA . SER A 1 174 ? 16.783 1.994 -10.688 1.00 89.56 174 SER A CA 1
ATOM 1356 C C . SER A 1 174 ? 17.967 1.081 -10.360 1.00 89.56 174 SER A C 1
ATOM 1358 O O . SER A 1 174 ? 18.354 0.254 -11.184 1.00 89.56 174 SER A O 1
ATOM 1360 N N . LEU A 1 175 ? 18.488 1.155 -9.130 1.00 93.38 175 LEU A N 1
ATOM 1361 C CA . LEU A 1 175 ? 19.589 0.307 -8.668 1.00 93.38 175 LEU A CA 1
ATOM 1362 C C . LEU A 1 175 ? 19.210 -1.179 -8.748 1.00 93.38 175 LEU A C 1
ATOM 1364 O O . LEU A 1 175 ? 19.975 -1.974 -9.292 1.00 93.38 175 LEU A O 1
ATOM 1368 N N . ILE A 1 176 ? 18.010 -1.550 -8.292 1.00 92.38 176 ILE A N 1
ATOM 1369 C CA . ILE A 1 176 ? 17.519 -2.933 -8.361 1.00 92.38 176 ILE A CA 1
ATOM 1370 C C . ILE A 1 176 ? 17.367 -3.397 -9.814 1.00 92.38 176 ILE A C 1
ATOM 1372 O O . ILE A 1 176 ? 17.787 -4.508 -10.134 1.00 92.38 176 ILE A O 1
ATOM 1376 N N . VAL A 1 177 ? 16.827 -2.563 -10.711 1.00 91.31 177 VAL A N 1
ATOM 1377 C CA . VAL A 1 177 ? 16.730 -2.903 -12.142 1.00 91.31 177 VAL A CA 1
ATOM 1378 C C . VAL A 1 177 ? 18.118 -3.142 -12.734 1.00 91.31 177 VAL A C 1
ATOM 1380 O O . VAL A 1 177 ? 18.334 -4.169 -13.374 1.00 91.31 177 VAL A O 1
ATOM 1383 N N . VAL A 1 178 ? 19.076 -2.242 -12.493 1.00 91.31 178 VAL A N 1
ATOM 1384 C CA . VAL A 1 178 ? 20.453 -2.387 -12.993 1.00 91.31 178 VAL A CA 1
ATOM 1385 C C . VAL A 1 178 ? 21.104 -3.652 -12.436 1.00 91.31 178 VAL A C 1
ATOM 1387 O O . VAL A 1 178 ? 21.726 -4.395 -13.194 1.00 91.31 178 VAL A O 1
ATOM 1390 N N . ALA A 1 179 ? 20.924 -3.939 -11.145 1.00 92.25 179 ALA A N 1
ATOM 1391 C CA . ALA A 1 179 ? 21.431 -5.156 -10.522 1.00 92.25 179 ALA A CA 1
ATOM 1392 C C . ALA A 1 179 ? 20.846 -6.414 -11.190 1.00 92.25 179 ALA A C 1
ATOM 1394 O O . ALA A 1 179 ? 21.615 -7.265 -11.638 1.00 92.25 179 ALA A O 1
ATOM 1395 N N . LEU A 1 180 ? 19.520 -6.496 -11.351 1.00 90.81 180 LEU A N 1
ATOM 1396 C CA . LEU A 1 180 ? 18.842 -7.628 -11.998 1.00 90.81 180 LEU A CA 1
ATOM 1397 C C . LEU A 1 180 ? 19.297 -7.831 -13.449 1.00 90.81 180 LEU A C 1
ATOM 1399 O O . LEU A 1 180 ? 19.622 -8.951 -13.844 1.00 90.81 180 LEU A O 1
ATOM 1403 N N . VAL A 1 181 ? 19.377 -6.753 -14.230 1.00 90.62 181 VAL A N 1
ATOM 1404 C CA . VAL A 1 181 ? 19.848 -6.808 -15.622 1.00 90.62 181 VAL A CA 1
ATOM 1405 C C . VAL A 1 181 ? 21.313 -7.238 -15.684 1.00 90.62 181 VAL A C 1
ATOM 1407 O O . VAL A 1 181 ? 21.668 -8.085 -16.501 1.00 90.62 181 VAL A O 1
ATOM 1410 N N . SER A 1 182 ? 22.167 -6.712 -14.802 1.00 89.19 182 SER A N 1
ATOM 1411 C CA . SER A 1 182 ? 23.590 -7.068 -14.769 1.00 89.19 182 SER A CA 1
ATOM 1412 C C . SER A 1 182 ? 23.823 -8.543 -14.436 1.00 89.19 182 SER A C 1
ATOM 1414 O O . SER A 1 182 ? 24.697 -9.168 -15.034 1.00 89.19 182 SER A O 1
ATOM 1416 N N . VAL A 1 183 ? 23.023 -9.111 -13.526 1.00 9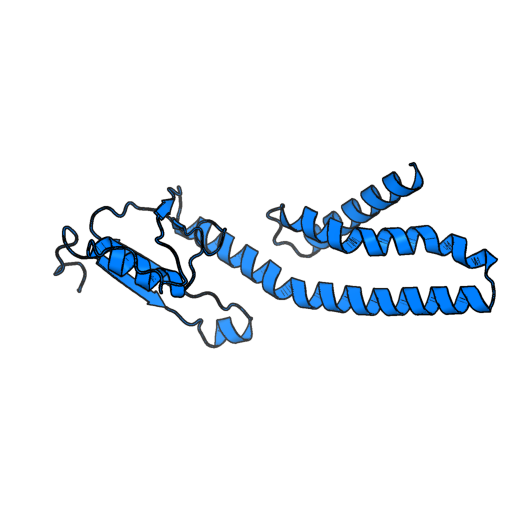0.06 183 VAL A N 1
ATOM 1417 C CA . VAL A 1 183 ? 23.055 -10.541 -13.196 1.00 90.06 183 VAL A CA 1
ATOM 1418 C C . VAL A 1 183 ? 22.573 -11.360 -14.389 1.00 90.06 183 VAL A C 1
ATOM 1420 O O . VAL A 1 183 ? 23.233 -12.321 -14.761 1.00 90.06 183 VAL A O 1
ATOM 1423 N N . SER A 1 184 ? 21.484 -10.942 -15.040 1.00 88.06 184 SER A N 1
ATOM 1424 C CA . SER A 1 184 ? 20.918 -11.651 -16.193 1.00 88.06 184 SER A CA 1
ATOM 1425 C C . SER A 1 184 ? 21.817 -11.659 -17.431 1.00 88.06 184 SER A C 1
ATOM 1427 O O . SER A 1 184 ? 21.692 -12.572 -18.233 1.00 88.06 184 SER A O 1
ATOM 1429 N N . ILE A 1 185 ? 22.673 -10.651 -17.626 1.00 85.50 185 ILE A N 1
ATOM 1430 C CA . ILE A 1 185 ? 23.625 -10.611 -18.754 1.00 85.50 185 ILE A CA 1
ATOM 1431 C C . ILE A 1 185 ? 24.862 -11.481 -18.470 1.00 85.50 185 ILE A C 1
ATOM 1433 O O . ILE A 1 185 ? 25.543 -11.906 -19.399 1.00 85.50 185 ILE A O 1
ATOM 1437 N N . ARG A 1 186 ? 25.185 -11.706 -17.191 1.00 79.31 186 ARG A N 1
ATOM 1438 C CA . ARG A 1 186 ? 26.339 -12.512 -16.763 1.00 79.31 186 ARG A CA 1
ATOM 1439 C C . ARG A 1 186 ? 26.036 -14.010 -16.648 1.00 79.31 186 ARG A C 1
ATOM 1441 O O . ARG A 1 186 ? 26.993 -14.776 -16.563 1.00 79.31 186 ARG A O 1
ATOM 1448 N N . LEU A 1 187 ? 24.759 -14.388 -16.570 1.00 70.56 187 LEU A N 1
ATOM 1449 C CA . LEU A 1 187 ? 24.278 -15.771 -16.502 1.00 70.56 187 LEU A CA 1
ATOM 1450 C C . LEU A 1 187 ? 24.201 -16.388 -17.904 1.00 70.56 187 LEU A C 1
ATOM 1452 O O . LEU A 1 187 ? 24.570 -17.574 -18.030 1.00 70.56 187 LEU A O 1
#

Sequence (187 aa):
MLMGKTDLSNSLIIVAATTPTDEASRERMLFGFLGAQGDGLEEGLLTTPTTRKDGVIALSDIAPNIGSFLRLDHDSRYIGRTWHVEAADNNMTMMEEIEKRTVFASILRPAFVKGYVVLHLIILAFIIFFLFFDPKKVNYFTPLLLGLIAVPAALLLVCLTNITSLWLYILLCSLIVVALVSVSIRL

Mean predicted aligned error: 7.54 Å

Radius of gyration: 23.94 Å; Cα contacts (8 Å, |Δi|>4): 187; chains: 1; bounding box: 49×36×73 Å

Foldseek 3Di:
DVVVPDDQALDKDKDKDQADDPVCVVLVLGDIDIDIGGHPADDAAWAFPVVVDTNDDDPLQPVQQVCVSVVHDDDPPRPGHHTHGDDDPDRVVVNVLVSLQVSLCVVVVVVVVVVLVVVVVVLVVVLVVCCVVPVVCNVVCVLVVQLSVQQVVLLVVLNVDSDSDPVVSVVSSVVSSCVSSVVVVVD

Nearest PDB structures (foldseek):
  5u1a-assembly2_G  TM=2.614E-01  e=9.435E+00  Helicobacter pylori

pLDDT: mean 87.1, std 5.11, range [59.88, 93.94]

Solvent-accessible surface area (backbone atoms only — not comparable to full-atom values): 10792 Å² total; per-residue (Å²): 127,62,76,87,74,52,64,45,80,84,34,77,48,74,52,70,40,88,60,43,52,77,68,38,49,74,73,65,36,76,60,55,50,77,50,76,52,29,58,95,61,71,84,43,29,56,23,22,78,77,61,75,38,84,61,35,71,55,82,57,21,52,61,43,35,53,37,52,74,70,69,47,78,87,60,87,84,54,86,36,39,57,61,48,70,42,82,51,99,50,50,68,64,52,49,53,50,53,48,54,47,50,42,52,51,61,65,46,48,62,55,54,54,51,52,49,52,54,50,49,51,52,52,50,52,52,48,55,50,32,50,76,77,42,56,80,59,42,68,74,44,51,65,57,55,48,32,64,63,32,42,65,56,20,53,56,58,49,66,77,49,92,71,80,45,70,67,60,46,52,52,50,31,49,51,44,21,52,50,54,37,53,52,64,75,73,107